Protein AF-A0A4R2R6A8-F1 (afdb_monomer_lite)

pLDDT: mean 76.21, std 21.84, range [37.25, 98.25]

Sequence (191 aa):
MAIAALECPGCGFEFPGREVKLEPTASTLEVLSTGKPQWVGVTDVTYSRHEKRGGRVSLKVTYRCGLAFHTEWVCFEHEGYPRRKAASWWRERAPELEVPESVDEALILADRLRRPTEIAVRHAGRFTEITAYRFAPCLTSVPGSAPSAIESPAAGAGSTRASASPTRGATRAAETSAAGLARTSATGGRA

Radius of gyration: 34.83 Å; chains: 1; bounding box: 51×124×69 Å

Organism: NCBI:txid992286

Secondary structure (DSSP, 8-state):
-----SB-TTT-PBPPP----S-SS---S--SB-PPPEEEE--EEEEEEE--TTSPPEEEEEEEETTEEEEEEE-TT--SHHHHHHHHHHHHH-TTSPPPSSHHHHHHTGGGSPPEEEEEEEEETTEEEEEEEEE--------------------------------------------------------

Foldseek 3Di:
DDPDDQADPPPRDGNPDDPPPDDPDDDPPDPLPKDPWDKAFFPDKDWDWDDDVVDAIWIWIWTDRPPDIAIDTQHLQDDDPSNVVNQVVQCVFCVPDDRDNDSVVCVVCVVSGFDFRIWGWIDDDPHIDTDDGHGDPPPPPPPPDDPPPPDDDDDDDDDDDDDDDDDDDDDDDDDDDDDDDDDDDDDDDDD

Structure (mmCIF, N/CA/C/O backbone):
data_AF-A0A4R2R6A8-F1
#
_entry.id   AF-A0A4R2R6A8-F1
#
loop_
_atom_site.group_PDB
_atom_site.id
_atom_site.type_symbol
_atom_site.label_atom_id
_atom_site.label_alt_id
_atom_site.label_comp_id
_atom_site.label_asym_id
_atom_site.label_entity_id
_atom_site.label_seq_id
_atom_site.pdbx_PDB_ins_code
_atom_site.Cartn_x
_atom_site.Cartn_y
_atom_site.Cartn_z
_atom_site.occupancy
_atom_site.B_iso_or_equiv
_atom_site.auth_seq_id
_atom_site.auth_comp_id
_atom_site.auth_asym_id
_atom_site.auth_atom_id
_atom_site.pdbx_PDB_model_num
ATOM 1 N N . MET A 1 1 ? 19.179 45.352 10.947 1.00 38.06 1 MET A N 1
ATOM 2 C CA . MET A 1 1 ? 18.241 46.428 11.326 1.00 38.06 1 MET A CA 1
ATOM 3 C C . MET A 1 1 ? 16.887 45.796 11.583 1.00 38.06 1 MET A C 1
ATOM 5 O O . MET A 1 1 ? 16.473 44.964 10.786 1.00 38.06 1 MET A O 1
ATOM 9 N N . ALA A 1 2 ? 16.288 46.080 12.738 1.00 44.41 2 ALA A N 1
ATOM 10 C CA . ALA A 1 2 ? 15.076 45.420 13.215 1.00 44.41 2 ALA A CA 1
ATOM 11 C C . ALA A 1 2 ? 13.835 45.963 12.489 1.00 44.41 2 ALA A C 1
ATOM 13 O O . ALA A 1 2 ? 13.651 47.174 12.405 1.00 44.41 2 ALA A O 1
ATOM 14 N N . ILE A 1 3 ? 13.000 45.067 11.962 1.00 53.72 3 ILE A N 1
ATOM 15 C CA . ILE A 1 3 ? 11.764 45.402 11.246 1.00 53.72 3 ILE A CA 1
ATOM 16 C C . ILE A 1 3 ? 10.598 45.171 12.213 1.00 53.72 3 ILE A C 1
ATOM 18 O O . ILE A 1 3 ? 10.029 44.086 12.258 1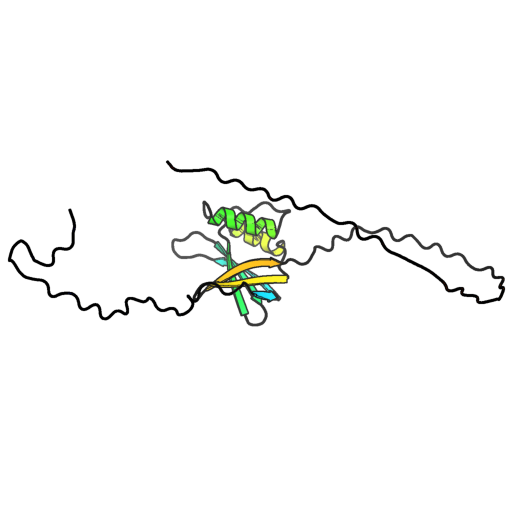.00 53.72 3 ILE A O 1
ATOM 22 N N . ALA A 1 4 ? 10.306 46.175 13.037 1.00 61.25 4 ALA A N 1
ATOM 23 C CA . ALA A 1 4 ? 9.093 46.262 13.855 1.00 61.25 4 ALA A CA 1
ATOM 24 C C . ALA A 1 4 ? 8.862 47.731 14.263 1.00 61.25 4 ALA A C 1
ATOM 26 O O . ALA A 1 4 ? 8.895 48.072 15.441 1.00 61.25 4 ALA A O 1
ATOM 27 N N . ALA A 1 5 ? 8.725 48.625 13.279 1.00 63.78 5 ALA A N 1
ATOM 28 C CA . ALA A 1 5 ? 8.412 50.030 13.535 1.00 63.78 5 ALA A CA 1
ATOM 29 C C . ALA A 1 5 ? 6.903 50.183 13.788 1.00 63.78 5 ALA A C 1
ATOM 31 O O . ALA A 1 5 ? 6.096 49.784 12.950 1.00 63.78 5 ALA A O 1
ATOM 32 N N . LEU A 1 6 ? 6.533 50.740 14.944 1.00 73.06 6 LEU A N 1
ATOM 33 C CA . LEU A 1 6 ? 5.148 51.078 15.309 1.00 73.06 6 LEU A CA 1
ATOM 34 C C . LEU A 1 6 ? 4.720 52.453 14.778 1.00 73.06 6 LEU A C 1
ATOM 36 O O . LEU A 1 6 ? 3.577 52.857 14.955 1.00 73.06 6 LEU A O 1
ATOM 40 N N . GLU A 1 7 ? 5.622 53.149 14.095 1.00 79.94 7 GLU A N 1
ATOM 41 C CA . GLU A 1 7 ? 5.410 54.482 13.550 1.00 79.94 7 GLU A CA 1
ATOM 42 C C . GLU A 1 7 ? 5.814 54.499 12.075 1.00 79.94 7 GLU A C 1
ATOM 44 O O . GLU A 1 7 ? 6.842 53.935 11.684 1.00 79.94 7 GLU A O 1
ATOM 49 N N . CYS A 1 8 ? 4.989 55.128 11.239 1.00 78.75 8 CYS A N 1
ATOM 50 C CA . CYS A 1 8 ? 5.295 55.321 9.829 1.00 78.75 8 CYS A CA 1
ATOM 51 C C . CYS A 1 8 ? 6.343 56.440 9.656 1.00 78.75 8 CYS A C 1
ATOM 53 O O . CYS A 1 8 ? 6.015 57.606 9.878 1.00 78.75 8 CYS A O 1
ATOM 55 N N . PRO A 1 9 ? 7.561 56.157 9.155 1.00 76.06 9 PRO A N 1
ATOM 56 C CA . PRO A 1 9 ? 8.638 57.151 9.073 1.00 76.06 9 PRO A CA 1
ATOM 57 C C . PRO A 1 9 ? 8.397 58.264 8.036 1.00 76.06 9 PRO A C 1
ATOM 59 O O . PRO A 1 9 ? 9.175 59.209 7.963 1.00 76.06 9 PRO A O 1
ATOM 62 N N . GLY A 1 10 ? 7.356 58.150 7.203 1.00 76.06 10 GLY A N 1
ATOM 63 C CA . GLY A 1 10 ? 7.012 59.151 6.188 1.00 76.06 10 GLY A CA 1
ATOM 64 C C . GLY A 1 10 ? 5.953 60.168 6.620 1.00 76.06 10 GLY A C 1
ATOM 65 O O . GLY A 1 10 ? 5.899 61.254 6.054 1.00 76.06 10 GLY A O 1
ATOM 66 N N . CYS A 1 11 ? 5.101 59.836 7.594 1.00 81.44 11 CYS A N 1
ATOM 67 C CA . CYS A 1 11 ? 4.007 60.717 8.024 1.00 81.44 11 CYS A CA 1
ATOM 68 C C . CYS A 1 11 ? 3.802 60.788 9.543 1.00 81.44 11 CYS A C 1
ATOM 70 O O . CYS A 1 11 ? 2.912 61.509 9.984 1.00 81.44 11 CYS A O 1
ATOM 72 N N . GLY A 1 12 ? 4.591 60.053 10.335 1.00 78.62 12 GLY A N 1
ATOM 73 C CA . GLY A 1 12 ? 4.501 60.042 11.798 1.00 78.62 12 GLY A CA 1
ATOM 74 C C . GLY A 1 12 ? 3.242 59.365 12.345 1.00 78.62 12 GLY A C 1
ATOM 75 O O . GLY A 1 12 ? 2.904 59.540 13.508 1.00 78.62 12 GLY A O 1
ATOM 76 N N . PHE A 1 13 ? 2.502 58.621 11.514 1.00 81.00 13 PHE A N 1
ATOM 77 C CA . PHE A 1 13 ? 1.310 57.910 11.971 1.00 81.00 13 PHE A CA 1
ATOM 78 C C . PHE A 1 13 ? 1.700 56.730 12.868 1.00 81.00 13 PHE A C 1
ATOM 80 O O . PHE A 1 13 ? 2.411 55.822 12.422 1.00 81.00 13 PHE A O 1
ATOM 87 N N . GLU A 1 14 ? 1.203 56.736 14.103 1.00 81.81 14 GLU A N 1
ATOM 88 C CA . GLU A 1 14 ? 1.368 55.649 15.065 1.00 81.81 14 GLU A CA 1
ATOM 89 C C . GLU A 1 14 ? 0.344 54.539 14.797 1.00 81.81 14 GLU A C 1
ATOM 91 O O . GLU A 1 14 ? -0.872 54.746 14.844 1.00 81.81 14 GLU A O 1
ATOM 96 N N . PHE A 1 15 ? 0.830 53.331 14.512 1.00 79.00 15 PHE A N 1
ATOM 97 C CA . PHE A 1 15 ? -0.022 52.160 14.360 1.00 79.00 15 PHE A CA 1
ATOM 98 C C . PHE A 1 15 ? -0.495 51.702 15.748 1.00 79.00 15 PHE A C 1
ATOM 100 O O . PHE A 1 15 ? 0.344 51.362 16.588 1.00 79.00 15 PHE A O 1
ATOM 107 N N . PRO A 1 16 ? -1.817 51.649 16.012 1.00 75.31 16 PRO A N 1
ATOM 108 C CA . PRO A 1 16 ? -2.321 51.213 17.306 1.00 75.31 16 PRO A CA 1
ATOM 109 C C . PRO A 1 16 ? -1.853 49.784 17.587 1.00 75.31 16 PRO A C 1
ATOM 111 O O . PRO A 1 16 ? -1.905 48.912 16.712 1.00 75.31 16 PRO A O 1
ATOM 114 N N . GLY A 1 17 ? -1.376 49.551 18.812 1.00 73.81 17 GLY A N 1
ATOM 115 C CA . GLY A 1 17 ? -0.874 48.250 19.239 1.00 73.81 17 GLY A CA 1
ATOM 116 C C . GLY A 1 17 ? -1.903 47.161 18.951 1.00 73.81 17 GLY A C 1
ATOM 117 O O . GLY A 1 17 ? -3.060 47.262 19.357 1.00 73.81 17 GLY A O 1
ATOM 118 N N . ARG A 1 18 ? -1.500 46.125 18.209 1.00 72.19 18 ARG A N 1
ATOM 119 C CA . ARG A 1 18 ? -2.398 45.022 17.862 1.00 72.19 18 ARG A CA 1
ATOM 120 C C . ARG A 1 18 ? -2.843 44.332 19.148 1.00 72.19 18 ARG A C 1
ATOM 122 O O . ARG A 1 18 ? -2.063 43.599 19.749 1.00 72.19 18 ARG A O 1
ATOM 129 N N . GLU A 1 19 ? -4.102 44.510 19.533 1.00 68.94 19 GLU A N 1
ATOM 130 C CA . GLU A 1 19 ? -4.728 43.666 20.546 1.00 68.94 19 GLU A CA 1
ATOM 131 C C . GLU A 1 19 ? -4.778 42.231 20.009 1.00 68.94 19 GLU A C 1
ATOM 133 O O . GLU A 1 19 ? -5.600 41.871 19.159 1.00 68.94 19 GLU A O 1
ATOM 138 N N . VAL A 1 20 ? -3.847 41.396 20.463 1.00 66.75 20 VAL A N 1
ATOM 139 C CA . VAL A 1 20 ? -3.828 39.978 20.124 1.00 66.75 20 VAL A CA 1
ATOM 140 C C . VAL A 1 20 ? -4.907 39.294 20.960 1.00 66.75 20 VAL A C 1
ATOM 142 O O . VAL A 1 20 ? -4.651 38.818 22.056 1.00 66.75 20 VAL A O 1
ATOM 145 N N . LYS A 1 21 ? -6.131 39.222 20.426 1.00 65.88 21 LYS A N 1
ATOM 146 C CA . LYS A 1 21 ? -7.237 38.402 20.967 1.00 65.88 21 LYS A CA 1
ATOM 147 C C . LYS A 1 21 ? -7.037 36.905 20.691 1.00 65.88 21 LYS A C 1
ATOM 149 O O . LYS A 1 21 ? -7.984 36.183 20.396 1.00 65.88 21 LYS A O 1
ATOM 154 N N . LEU A 1 22 ? -5.787 36.461 20.684 1.00 64.00 22 LEU A N 1
ATOM 155 C CA . LEU A 1 22 ? -5.420 35.060 20.575 1.00 64.00 22 LEU A CA 1
ATOM 156 C C . LEU A 1 22 ? -4.825 34.690 21.922 1.00 64.00 22 LEU A C 1
ATOM 158 O O . LEU A 1 22 ? -3.889 35.346 22.377 1.00 64.00 22 LEU A O 1
ATOM 162 N N . GLU A 1 23 ? -5.367 33.649 22.542 1.00 64.25 23 GLU A N 1
ATOM 163 C CA . GLU A 1 23 ? -4.693 32.984 23.649 1.00 64.25 23 GLU A CA 1
ATOM 164 C C . GLU A 1 23 ? -3.257 32.664 23.182 1.00 64.25 23 GLU A C 1
ATOM 166 O O . GLU A 1 23 ? -3.086 32.015 22.144 1.00 64.25 23 GLU A O 1
ATOM 171 N N . PRO A 1 24 ? -2.207 33.126 23.886 1.00 63.44 24 PRO A N 1
ATOM 172 C CA . PRO A 1 24 ? -0.815 32.841 23.517 1.00 63.44 24 PRO A CA 1
ATOM 173 C C . PRO A 1 24 ? -0.481 31.346 23.642 1.00 63.44 24 PRO A C 1
ATOM 175 O O . PRO A 1 24 ? 0.575 30.891 23.202 1.00 63.44 24 PRO A O 1
ATOM 178 N N . THR A 1 25 ? -1.398 30.583 24.234 1.00 60.75 25 THR A N 1
ATOM 179 C CA . THR A 1 25 ? -1.340 29.142 24.408 1.00 60.75 25 THR A CA 1
ATOM 180 C C . THR A 1 25 ? -2.043 28.466 23.236 1.00 60.75 25 THR A C 1
ATOM 182 O O . THR A 1 25 ? -3.259 28.566 23.071 1.00 60.75 25 THR A O 1
ATOM 185 N N . ALA A 1 26 ? -1.274 27.749 22.416 1.00 62.31 26 ALA A N 1
ATOM 186 C CA . ALA A 1 26 ? -1.834 26.823 21.438 1.00 62.31 26 ALA A CA 1
ATOM 187 C C . ALA A 1 26 ? -2.749 25.810 22.147 1.00 62.31 26 ALA A C 1
ATOM 189 O O . ALA A 1 26 ? -2.452 25.385 23.261 1.00 62.31 26 ALA A O 1
ATOM 190 N N . SER A 1 27 ? -3.852 25.408 21.507 1.00 62.44 27 SER A N 1
ATOM 191 C CA . SER A 1 27 ? -4.744 24.390 22.069 1.00 62.44 27 SER A CA 1
ATOM 192 C C . SER A 1 27 ? -3.950 23.133 22.445 1.00 62.44 27 SER A C 1
ATOM 194 O O . SER A 1 27 ? -3.301 22.533 21.593 1.00 62.44 27 SER A O 1
ATOM 196 N N . THR A 1 28 ? -4.020 22.730 23.716 1.00 56.34 28 THR A N 1
ATOM 197 C CA . THR A 1 28 ? -3.440 21.481 24.240 1.00 56.34 28 THR A CA 1
ATOM 198 C C . THR A 1 28 ? -4.319 20.266 23.954 1.00 56.34 28 THR A C 1
ATOM 200 O O . THR A 1 28 ? -4.127 19.212 24.561 1.00 56.34 28 THR A O 1
ATOM 203 N N . LEU A 1 29 ? -5.316 20.394 23.069 1.00 54.84 29 LEU A N 1
ATOM 204 C CA . LEU A 1 29 ? -5.984 19.219 22.536 1.00 54.84 29 LEU A CA 1
ATOM 205 C C . LEU A 1 29 ? -4.915 18.374 21.861 1.00 54.84 29 LEU A C 1
ATOM 207 O O . LEU A 1 29 ? -4.189 18.861 20.993 1.00 54.84 29 LEU A O 1
ATOM 211 N N . GLU A 1 30 ? -4.809 17.134 22.332 1.00 50.75 30 GLU A N 1
ATOM 212 C CA . GLU A 1 30 ? -3.938 16.112 21.783 1.00 50.75 30 GLU A CA 1
ATOM 213 C C . GLU A 1 30 ? -4.040 16.214 20.265 1.00 50.75 30 GLU A C 1
ATOM 215 O O . GLU A 1 30 ? -5.123 16.049 19.691 1.00 50.75 30 GLU A O 1
ATOM 220 N N . VAL A 1 31 ? -2.939 16.629 19.626 1.00 52.94 31 VAL A N 1
ATOM 221 C CA . VAL A 1 31 ? -2.852 16.658 18.170 1.00 52.94 31 VAL A CA 1
ATOM 222 C C . VAL A 1 31 ? -3.400 15.305 17.746 1.00 52.94 31 VAL A C 1
ATOM 224 O O . VAL A 1 31 ? -2.906 14.294 18.242 1.00 52.94 31 VAL A O 1
ATOM 227 N N . LEU A 1 32 ? -4.436 15.273 16.899 1.00 53.19 32 LEU A N 1
ATOM 228 C CA . LEU A 1 32 ? -5.054 14.055 16.344 1.00 53.19 32 LEU A CA 1
ATOM 229 C C . LEU A 1 32 ? -4.064 13.306 15.419 1.00 53.19 32 LEU A C 1
ATOM 231 O O . LEU A 1 32 ? -4.393 12.849 14.325 1.00 53.19 32 LEU A O 1
ATOM 235 N N . SER A 1 33 ? -2.807 13.253 15.833 1.00 53.94 33 SER A N 1
ATOM 236 C CA . SER A 1 33 ? -1.664 12.620 15.241 1.00 53.94 33 SER A CA 1
ATOM 237 C C . SER A 1 33 ? -1.550 11.251 15.871 1.00 53.94 33 SER A C 1
ATOM 239 O O . SER A 1 33 ? -1.119 11.086 17.011 1.00 53.94 33 SER A O 1
ATOM 241 N N . THR A 1 34 ? -1.806 10.255 15.030 1.00 60.88 34 THR A N 1
ATOM 242 C CA . THR A 1 34 ? -1.122 8.967 15.105 1.00 60.88 34 THR A CA 1
ATOM 243 C C . THR A 1 34 ? -1.383 8.186 16.387 1.00 60.88 34 THR A C 1
ATOM 245 O O . THR A 1 34 ? -0.472 7.887 17.157 1.00 60.88 34 THR A O 1
ATOM 248 N N . GLY A 1 35 ? -2.633 7.749 16.552 1.00 70.62 35 GLY A N 1
ATOM 249 C CA . GLY A 1 35 ? -2.930 6.617 17.427 1.00 70.62 35 GLY A CA 1
ATOM 250 C C . GLY A 1 35 ? -2.020 5.420 17.111 1.00 70.62 35 GLY A C 1
ATOM 251 O O . GLY A 1 35 ? -1.538 5.259 15.983 1.00 70.62 35 GLY A O 1
ATOM 252 N N . LYS A 1 36 ? -1.755 4.583 18.119 1.00 86.31 36 LYS A N 1
ATOM 253 C CA . LYS A 1 36 ? -0.954 3.360 17.953 1.00 86.31 36 LYS A CA 1
ATOM 254 C C . LYS A 1 36 ? -1.525 2.524 16.793 1.00 86.31 36 LYS A C 1
ATOM 256 O O . LYS A 1 36 ? -2.746 2.367 16.748 1.00 86.31 36 LYS A O 1
ATOM 261 N N . PRO A 1 37 ? -0.689 1.983 15.881 1.00 92.81 37 PRO A N 1
ATOM 262 C CA . PRO A 1 37 ? -1.178 1.127 14.807 1.00 92.81 37 PRO A CA 1
ATOM 263 C C . PRO A 1 37 ? -2.024 -0.025 15.358 1.00 92.81 37 PRO A C 1
ATOM 265 O O . PRO A 1 37 ? -1.612 -0.720 16.288 1.00 92.81 37 PRO A O 1
ATOM 268 N N . GLN A 1 38 ? -3.210 -0.206 14.791 1.00 94.19 38 GLN A N 1
ATOM 269 C CA . GLN A 1 38 ? -4.151 -1.266 15.132 1.00 94.19 38 GLN A CA 1
ATOM 270 C C . GLN A 1 38 ? -4.005 -2.388 14.105 1.00 94.19 38 GLN A C 1
ATOM 272 O O . GLN A 1 38 ? -4.053 -2.131 12.904 1.00 94.19 38 GLN A O 1
ATOM 277 N N . TRP A 1 39 ? -3.820 -3.626 14.559 1.00 96.81 39 TRP A N 1
ATOM 278 C CA . TRP A 1 39 ? -3.835 -4.784 13.666 1.00 96.81 39 TRP A CA 1
ATOM 279 C C . TRP A 1 39 ? -5.277 -5.145 13.326 1.00 96.81 39 TRP A C 1
ATOM 281 O O . TRP A 1 39 ? -6.098 -5.321 14.224 1.00 96.81 39 TRP A O 1
ATOM 291 N N . VAL A 1 40 ? -5.579 -5.246 12.034 1.00 96.81 40 VAL A N 1
ATOM 292 C CA . VAL A 1 40 ? -6.891 -5.659 11.532 1.00 96.81 40 VAL A CA 1
ATOM 293 C C . VAL A 1 40 ? -6.741 -6.847 10.590 1.00 96.81 40 VAL A C 1
ATOM 295 O O . VAL A 1 40 ? -5.815 -6.896 9.777 1.00 96.81 40 VAL A O 1
ATOM 298 N N . GLY A 1 41 ? -7.654 -7.811 10.712 1.00 97.44 41 GLY A N 1
ATOM 299 C CA . GLY A 1 41 ? -7.686 -9.004 9.872 1.00 97.44 41 GLY A CA 1
ATOM 300 C C . GLY A 1 41 ? -8.149 -8.685 8.453 1.00 97.44 41 GLY A C 1
ATOM 301 O O . GLY A 1 41 ? -9.186 -8.049 8.254 1.00 97.44 41 GLY A O 1
ATOM 302 N N . VAL A 1 42 ? -7.393 -9.156 7.466 1.00 97.81 42 VAL A N 1
ATOM 303 C CA . VAL A 1 42 ? -7.697 -8.994 6.044 1.00 97.81 42 VAL A CA 1
ATOM 304 C C . VAL A 1 42 ? -8.528 -10.177 5.571 1.00 97.81 42 VAL A C 1
ATOM 306 O O . VAL A 1 42 ? -8.132 -11.332 5.701 1.00 97.81 42 VAL A O 1
ATOM 309 N N . THR A 1 43 ? -9.685 -9.886 4.989 1.00 96.88 43 THR A N 1
ATOM 310 C CA . THR A 1 43 ? -10.571 -10.885 4.382 1.00 96.88 43 THR A CA 1
ATOM 311 C C . THR A 1 43 ? -10.310 -11.037 2.888 1.00 96.88 43 THR A C 1
ATOM 313 O O . THR A 1 43 ? -10.432 -12.133 2.352 1.00 96.88 43 THR A O 1
ATOM 316 N N . ASP A 1 44 ? -9.990 -9.942 2.196 1.00 96.12 44 ASP A N 1
ATOM 317 C CA . ASP A 1 44 ? -9.687 -9.974 0.766 1.00 96.12 44 ASP A CA 1
ATOM 318 C C . ASP A 1 44 ? -8.783 -8.808 0.345 1.00 96.12 44 ASP A C 1
ATOM 320 O O . ASP A 1 44 ? -8.755 -7.763 1.002 1.00 96.12 44 ASP A O 1
ATOM 324 N N . VAL A 1 45 ? -8.054 -8.995 -0.760 1.00 97.75 45 VAL A N 1
ATOM 325 C CA . VAL A 1 45 ? -7.163 -7.985 -1.344 1.00 97.75 45 VAL A CA 1
ATOM 326 C C . VAL A 1 45 ? -7.443 -7.845 -2.831 1.00 97.75 45 VAL A C 1
ATOM 328 O O . VAL A 1 45 ? -7.330 -8.815 -3.579 1.00 97.75 45 VAL A O 1
ATOM 331 N N . THR A 1 46 ? -7.751 -6.629 -3.265 1.00 97.75 46 THR A N 1
ATOM 332 C CA . THR A 1 46 ? -7.987 -6.314 -4.677 1.00 97.75 46 THR A CA 1
ATOM 333 C C . THR A 1 46 ? -6.955 -5.325 -5.198 1.00 97.75 46 THR A C 1
ATOM 335 O O . THR A 1 46 ? -6.521 -4.411 -4.490 1.00 97.75 46 THR A O 1
ATOM 338 N N . TYR A 1 47 ? -6.570 -5.520 -6.455 1.00 98.12 47 TYR A N 1
ATOM 339 C CA . TYR A 1 47 ? -5.561 -4.739 -7.158 1.00 98.12 47 TYR A CA 1
ATOM 340 C C . TYR A 1 47 ? -6.215 -4.049 -8.349 1.00 98.12 47 TYR A C 1
ATOM 342 O O . TYR A 1 47 ? -6.987 -4.664 -9.081 1.00 98.12 47 TYR A O 1
ATOM 350 N N . SER A 1 48 ? -5.946 -2.760 -8.528 1.00 97.50 48 SER A N 1
ATOM 351 C CA . SER A 1 48 ? -6.531 -1.979 -9.619 1.00 97.50 48 SER A CA 1
ATOM 352 C C . SER A 1 48 ? -5.578 -0.891 -10.090 1.00 97.50 48 SER A C 1
ATOM 354 O O . SER A 1 48 ? -4.822 -0.325 -9.297 1.00 97.50 48 SER A O 1
ATOM 356 N N . ARG A 1 49 ? -5.627 -0.578 -11.384 1.00 97.25 49 ARG A N 1
ATOM 357 C CA . ARG A 1 49 ? -4.899 0.554 -11.958 1.00 97.25 49 ARG A CA 1
ATOM 358 C C . ARG A 1 49 ? -5.522 1.862 -11.472 1.00 97.25 49 ARG A C 1
ATOM 360 O O . ARG A 1 49 ? -6.737 2.036 -11.547 1.00 97.25 49 ARG A O 1
ATOM 367 N N . HIS A 1 50 ? -4.703 2.784 -10.976 1.00 96.44 50 HIS A N 1
ATOM 368 C CA . HIS A 1 50 ? -5.136 4.120 -10.586 1.00 96.44 50 HIS A CA 1
ATOM 369 C C . HIS A 1 50 ? -4.376 5.191 -11.361 1.00 96.44 50 HIS A C 1
ATOM 371 O O . HIS A 1 50 ? -3.154 5.320 -11.256 1.00 96.44 50 HIS A O 1
ATOM 377 N N . GLU A 1 51 ? -5.142 6.003 -12.083 1.00 94.38 51 GLU A N 1
ATOM 378 C CA . GLU A 1 51 ? -4.649 7.133 -12.855 1.00 94.38 51 GLU A CA 1
ATOM 379 C C . GLU A 1 51 ? -5.227 8.429 -12.295 1.00 94.38 51 GLU A C 1
ATOM 381 O O . GLU A 1 51 ? -6.432 8.560 -12.069 1.00 94.38 51 GLU A O 1
ATOM 386 N N . LYS A 1 52 ? -4.354 9.411 -12.083 1.00 89.19 52 LYS A N 1
ATOM 387 C CA . LYS A 1 52 ? -4.746 10.780 -11.758 1.00 89.19 52 LYS A CA 1
ATOM 388 C C . LYS A 1 52 ? -4.402 11.660 -12.950 1.00 89.19 52 LYS A C 1
ATOM 390 O O . LYS A 1 52 ? -3.310 11.548 -13.497 1.00 89.19 52 LYS A O 1
ATOM 395 N N . ARG A 1 53 ? -5.302 12.570 -13.332 1.00 91.38 53 ARG A N 1
ATOM 396 C CA . ARG A 1 53 ? -5.076 13.505 -14.445 1.00 91.38 53 ARG A CA 1
ATOM 397 C C . ARG A 1 53 ? -3.751 14.260 -14.260 1.00 91.38 53 ARG A C 1
ATOM 399 O O . ARG A 1 53 ? -3.587 14.970 -13.270 1.00 91.38 53 ARG A O 1
ATOM 406 N N . GLY A 1 54 ? -2.833 14.097 -15.213 1.00 86.50 54 GLY A N 1
ATOM 407 C CA . GLY A 1 54 ? -1.504 14.724 -15.199 1.00 86.50 54 GLY A CA 1
ATOM 408 C C . GLY A 1 54 ? -0.503 14.117 -14.205 1.00 86.50 54 GLY A C 1
ATOM 409 O O . GLY A 1 54 ? 0.581 14.666 -14.036 1.00 86.50 54 GLY A O 1
ATOM 410 N N . GLY A 1 55 ? -0.857 13.023 -13.526 1.00 87.88 55 GLY A N 1
ATOM 411 C CA . GLY A 1 55 ? 0.032 12.263 -12.650 1.00 87.88 55 GLY A CA 1
ATOM 412 C C . GLY A 1 55 ? 0.515 10.971 -13.306 1.00 87.88 55 GLY A C 1
ATOM 413 O O . GLY A 1 55 ? -0.031 10.533 -14.316 1.00 87.88 55 GLY A O 1
ATOM 414 N N . ARG A 1 56 ? 1.534 10.350 -12.706 1.00 91.25 56 ARG A N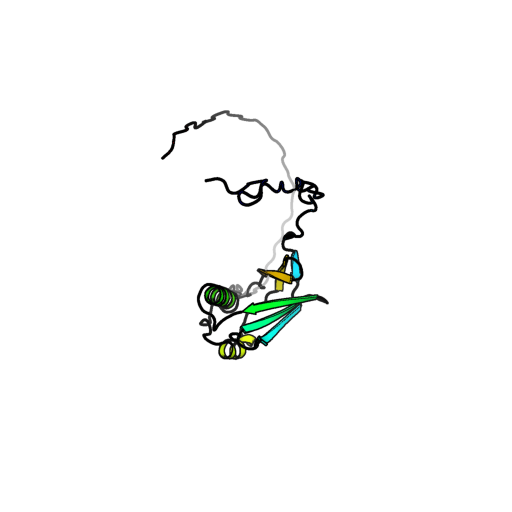 1
ATOM 415 C CA . ARG A 1 56 ? 1.987 9.011 -13.100 1.00 91.25 56 ARG A CA 1
ATOM 416 C C . ARG A 1 56 ? 1.014 7.945 -12.595 1.00 91.25 56 ARG A C 1
ATOM 418 O O . ARG A 1 56 ? 0.287 8.164 -11.621 1.00 91.25 56 ARG A O 1
ATOM 425 N N . VAL A 1 57 ? 1.000 6.803 -13.274 1.00 95.06 57 VAL A N 1
ATOM 426 C CA . VAL A 1 57 ? 0.124 5.678 -12.941 1.00 95.06 57 VAL A CA 1
ATOM 427 C C . VAL A 1 57 ? 0.613 5.027 -11.647 1.00 95.06 57 VAL A C 1
ATOM 429 O O . VAL A 1 57 ? 1.810 4.955 -11.360 1.00 95.06 57 VAL A O 1
ATOM 432 N N . SER A 1 58 ? -0.331 4.564 -10.834 1.00 97.06 58 SER A N 1
ATOM 433 C CA . SER A 1 58 ? -0.049 3.845 -9.593 1.00 97.06 58 SER A CA 1
ATOM 434 C C . SER A 1 58 ? -0.947 2.623 -9.470 1.00 97.06 58 SER A C 1
ATOM 436 O O . SER A 1 58 ? -2.080 2.610 -9.952 1.00 97.06 58 SER A O 1
ATOM 438 N N . LEU A 1 59 ? -0.448 1.589 -8.807 1.00 97.88 59 LEU A N 1
ATOM 439 C CA . LEU A 1 59 ? -1.250 0.440 -8.427 1.00 97.88 59 LEU A CA 1
ATOM 440 C C . LEU A 1 59 ? -2.000 0.782 -7.137 1.00 97.88 59 LEU A C 1
ATOM 442 O O . LEU A 1 59 ? -1.381 1.056 -6.108 1.00 97.88 59 LEU A O 1
ATOM 446 N N . LYS A 1 60 ? -3.331 0.755 -7.175 1.00 97.94 60 LYS A N 1
ATOM 447 C CA . LYS A 1 60 ? -4.171 0.869 -5.983 1.00 97.94 60 LYS A CA 1
ATOM 448 C C . LYS A 1 60 ? -4.435 -0.522 -5.424 1.00 97.94 60 LYS A C 1
ATOM 450 O O . LYS A 1 60 ? -5.034 -1.367 -6.092 1.00 97.94 60 LYS A O 1
ATOM 455 N N . VAL A 1 61 ? -4.044 -0.713 -4.171 1.00 98.25 61 VAL A N 1
ATOM 456 C CA . VAL A 1 61 ? -4.271 -1.940 -3.409 1.00 98.25 61 VAL A CA 1
ATOM 457 C C . VAL A 1 61 ? -5.359 -1.661 -2.386 1.00 98.25 61 VAL A C 1
ATOM 459 O O . VAL A 1 61 ? -5.243 -0.715 -1.607 1.00 98.25 61 VAL A O 1
ATOM 462 N N . THR A 1 62 ? -6.422 -2.460 -2.392 1.00 97.88 62 THR A N 1
ATOM 463 C CA . THR A 1 62 ? -7.542 -2.316 -1.455 1.00 97.88 62 THR A CA 1
ATOM 464 C C . THR A 1 62 ? -7.655 -3.563 -0.590 1.00 97.88 62 THR A C 1
ATOM 466 O O . THR A 1 62 ? -7.896 -4.658 -1.094 1.00 97.88 62 THR A O 1
ATOM 469 N N . TYR A 1 63 ? -7.515 -3.376 0.718 1.00 97.81 63 TYR A N 1
ATOM 470 C CA . TYR A 1 63 ? -7.682 -4.395 1.745 1.00 97.81 63 TYR A CA 1
ATOM 471 C C . TYR A 1 63 ? -9.087 -4.310 2.323 1.00 97.81 63 TYR A C 1
ATOM 473 O O . TYR A 1 63 ? -9.470 -3.285 2.893 1.00 97.81 63 TYR A O 1
ATOM 481 N N . ARG A 1 64 ? -9.848 -5.395 2.207 1.00 97.69 64 ARG A N 1
ATOM 482 C CA . ARG A 1 64 ? -11.151 -5.538 2.855 1.00 97.69 64 ARG A CA 1
ATOM 483 C C . ARG A 1 64 ? -10.958 -6.187 4.219 1.00 97.69 64 ARG A C 1
ATOM 485 O O . ARG A 1 64 ? -10.478 -7.314 4.292 1.00 97.69 64 ARG A O 1
ATOM 492 N N . CYS A 1 65 ? -11.349 -5.486 5.276 1.00 96.19 65 CYS A N 1
ATOM 493 C CA . CYS A 1 65 ? -11.228 -5.919 6.667 1.00 96.19 65 CYS A CA 1
ATOM 494 C C . CYS A 1 65 ? -12.630 -5.937 7.294 1.00 96.19 65 CYS A C 1
ATOM 496 O O . CYS A 1 65 ? -13.086 -4.945 7.866 1.00 96.19 65 CYS A O 1
ATOM 498 N N . GLY A 1 66 ? -13.368 -7.035 7.104 1.00 94.06 66 GLY A N 1
ATOM 499 C CA . GLY A 1 66 ? -14.791 -7.091 7.452 1.00 94.06 66 GLY A CA 1
ATOM 500 C C . GLY A 1 66 ? -15.616 -6.079 6.645 1.00 94.06 66 GLY A C 1
ATOM 501 O O . GLY A 1 66 ? -15.747 -6.223 5.429 1.00 94.06 66 GLY A O 1
ATOM 502 N N . LEU A 1 67 ? -16.163 -5.066 7.327 1.00 93.38 67 LEU A N 1
ATOM 503 C CA . LEU A 1 67 ? -16.932 -3.961 6.727 1.00 93.38 67 LEU A CA 1
ATOM 504 C C . LEU A 1 67 ? -16.071 -2.735 6.377 1.00 93.38 67 LEU A C 1
ATOM 506 O O . LEU A 1 67 ? -16.549 -1.821 5.708 1.00 93.38 67 LEU A O 1
ATOM 510 N N . ALA A 1 68 ? -14.818 -2.698 6.836 1.00 94.12 68 ALA A N 1
ATOM 511 C CA . ALA A 1 68 ? -13.898 -1.601 6.575 1.00 94.12 68 ALA A CA 1
ATOM 512 C C . ALA A 1 68 ? -13.044 -1.871 5.330 1.00 94.12 68 ALA A C 1
ATOM 514 O O . ALA A 1 68 ? -12.706 -3.015 5.013 1.00 94.12 68 ALA A O 1
ATOM 515 N N . PHE A 1 69 ? -12.652 -0.794 4.651 1.00 95.94 69 PHE A N 1
ATOM 516 C CA . PHE A 1 69 ? -11.740 -0.837 3.514 1.00 95.94 69 PHE A CA 1
ATOM 517 C C . PHE A 1 69 ? -10.552 0.081 3.772 1.00 95.94 69 PHE A C 1
ATOM 519 O O . PHE A 1 69 ? -10.721 1.241 4.152 1.00 95.94 69 PHE A O 1
ATOM 526 N N . HIS A 1 70 ? -9.352 -0.429 3.522 1.00 96.50 70 HIS A N 1
ATOM 527 C CA . HIS A 1 70 ? -8.113 0.333 3.621 1.00 96.50 70 HIS A CA 1
ATOM 528 C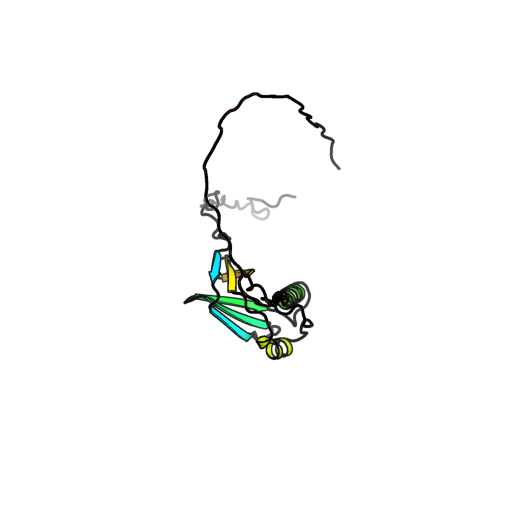 C . HIS A 1 70 ? -7.383 0.285 2.290 1.00 96.50 70 HIS A C 1
ATOM 530 O O . HIS A 1 70 ? -7.284 -0.768 1.667 1.00 96.50 70 HIS A O 1
ATOM 536 N N . THR A 1 71 ? -6.886 1.430 1.838 1.00 96.62 71 THR A N 1
ATOM 537 C CA . THR A 1 71 ? -6.253 1.556 0.526 1.00 96.62 71 THR A CA 1
ATOM 538 C C . THR A 1 71 ? -4.844 2.094 0.660 1.00 96.62 71 THR A C 1
ATOM 540 O O . THR A 1 71 ? -4.632 3.080 1.364 1.00 96.62 71 THR A O 1
ATOM 543 N N . GLU A 1 72 ? -3.908 1.508 -0.075 1.00 96.56 72 GLU A N 1
ATOM 544 C CA . GLU A 1 72 ? -2.586 2.089 -0.305 1.00 96.56 72 GLU A CA 1
ATOM 545 C C . GLU A 1 72 ? -2.293 2.183 -1.806 1.00 96.56 72 GLU A C 1
ATOM 547 O O . GLU A 1 72 ? -2.914 1.505 -2.630 1.00 96.56 72 GLU A O 1
ATOM 552 N N . TRP A 1 73 ? -1.332 3.036 -2.149 1.00 96.69 73 TRP A N 1
ATOM 553 C CA . TRP A 1 73 ? -0.888 3.262 -3.518 1.00 96.69 73 TRP A CA 1
ATOM 554 C C . TRP A 1 73 ? 0.569 2.845 -3.659 1.00 96.69 73 TRP A C 1
ATOM 556 O O . TRP A 1 73 ? 1.424 3.258 -2.871 1.00 96.69 73 TRP A O 1
ATOM 566 N N . VAL A 1 74 ? 0.840 2.052 -4.689 1.00 97.62 74 VAL A N 1
ATOM 567 C CA . VAL A 1 74 ? 2.160 1.518 -5.011 1.00 97.62 74 VAL A CA 1
ATOM 568 C C . VAL A 1 74 ? 2.616 2.120 -6.340 1.00 97.62 74 VAL A C 1
ATOM 570 O O . VAL A 1 74 ? 1.995 1.946 -7.386 1.00 97.62 74 VAL A O 1
ATOM 573 N N . CYS A 1 75 ? 3.695 2.893 -6.281 1.00 97.06 75 CYS A N 1
ATOM 574 C CA . CYS A 1 75 ? 4.148 3.771 -7.356 1.00 97.06 75 CYS A CA 1
ATOM 575 C C . CYS A 1 75 ? 5.334 3.165 -8.128 1.00 97.06 75 CYS A C 1
ATOM 577 O O . CYS A 1 75 ? 6.473 3.589 -7.921 1.00 97.06 75 CYS A O 1
ATOM 579 N N . PHE A 1 76 ? 5.089 2.184 -9.006 1.00 96.88 76 PHE A N 1
ATOM 580 C CA . PHE A 1 76 ? 6.165 1.534 -9.773 1.00 96.88 76 PHE A CA 1
ATOM 581 C C . PHE A 1 76 ? 6.834 2.463 -10.791 1.00 96.88 76 PHE A C 1
ATOM 583 O O . PHE A 1 76 ? 8.049 2.406 -10.916 1.00 96.88 76 PHE A O 1
ATOM 590 N N . GLU A 1 77 ? 6.090 3.361 -11.432 1.00 95.44 77 GLU A N 1
ATOM 591 C CA . GLU A 1 77 ? 6.602 4.225 -12.513 1.00 95.44 77 GLU A CA 1
AT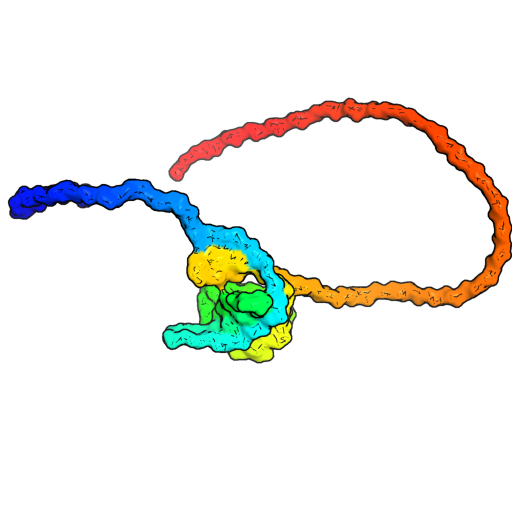OM 592 C C . GLU A 1 77 ? 7.110 5.592 -12.020 1.00 95.44 77 GLU A C 1
ATOM 594 O O . GLU A 1 77 ? 7.432 6.487 -12.803 1.00 95.44 77 GLU A O 1
ATOM 599 N N . HIS A 1 78 ? 7.143 5.799 -10.703 1.00 94.62 78 HIS A N 1
ATOM 600 C CA . HIS A 1 78 ? 7.726 6.999 -10.109 1.00 94.62 78 HIS A CA 1
ATOM 601 C C . HIS A 1 78 ? 9.249 6.866 -9.986 1.00 94.62 78 HIS A C 1
ATOM 603 O O . HIS A 1 78 ? 9.817 5.793 -10.156 1.00 94.62 78 HIS A O 1
ATOM 609 N N . GLU A 1 79 ? 9.911 7.960 -9.621 1.00 94.88 79 GLU A N 1
ATOM 610 C CA . GLU A 1 79 ? 11.345 7.999 -9.328 1.00 94.88 79 GLU A CA 1
ATOM 611 C C . GLU A 1 79 ? 11.583 8.311 -7.842 1.00 94.88 79 GLU A C 1
ATOM 613 O O . GLU A 1 79 ? 10.695 8.797 -7.137 1.00 94.88 79 GLU A O 1
ATOM 618 N N . GLY A 1 80 ? 12.785 8.021 -7.339 1.00 96.62 80 GLY A N 1
ATOM 619 C CA . GLY A 1 80 ? 13.182 8.346 -5.968 1.00 96.62 80 GLY A CA 1
ATOM 620 C C . GLY A 1 80 ? 12.497 7.496 -4.890 1.00 96.62 80 GLY A C 1
ATOM 621 O O . GLY A 1 80 ? 12.405 6.269 -4.986 1.00 96.62 80 GLY A O 1
ATOM 622 N N . TYR A 1 81 ? 12.064 8.139 -3.803 1.00 96.81 81 TYR A N 1
ATOM 623 C CA . TYR A 1 81 ? 11.509 7.447 -2.633 1.00 96.81 81 TYR A CA 1
ATOM 624 C C . TYR A 1 81 ? 10.237 6.622 -2.930 1.00 96.81 81 TYR A C 1
ATOM 626 O O . TYR A 1 81 ? 10.199 5.465 -2.502 1.00 96.81 81 TYR A O 1
ATOM 634 N N . PRO A 1 82 ? 9.236 7.118 -3.691 1.00 96.12 82 PRO A N 1
ATOM 635 C CA . PRO A 1 82 ? 8.054 6.328 -4.047 1.00 96.12 82 PRO A CA 1
ATOM 636 C C . PRO A 1 82 ? 8.383 5.007 -4.756 1.00 96.12 82 PRO A C 1
ATOM 638 O O . PRO A 1 82 ? 7.836 3.971 -4.380 1.00 96.12 82 PRO A O 1
ATOM 641 N N . ARG A 1 83 ? 9.337 5.018 -5.701 1.00 97.00 83 ARG A N 1
ATOM 642 C CA . ARG A 1 83 ? 9.822 3.807 -6.390 1.00 97.00 83 ARG A CA 1
ATOM 643 C C . ARG A 1 83 ? 10.448 2.819 -5.421 1.00 97.00 83 ARG A C 1
ATOM 645 O O . ARG A 1 83 ? 10.130 1.636 -5.441 1.00 97.00 83 ARG A O 1
ATOM 652 N N . ARG A 1 84 ? 11.335 3.302 -4.545 1.00 97.81 84 ARG A N 1
ATOM 653 C CA . ARG A 1 84 ? 11.999 2.462 -3.535 1.00 97.81 84 ARG A CA 1
ATOM 654 C C . ARG A 1 84 ? 10.989 1.826 -2.582 1.00 97.81 84 ARG A C 1
ATOM 656 O O . ARG A 1 84 ? 11.115 0.643 -2.273 1.00 97.81 84 ARG A O 1
ATOM 663 N N . LYS A 1 85 ? 9.975 2.588 -2.157 1.00 97.06 85 LYS A N 1
ATOM 664 C CA . LYS A 1 85 ? 8.875 2.079 -1.330 1.00 97.06 85 LYS A CA 1
ATOM 665 C C . LYS A 1 85 ? 8.082 0.999 -2.072 1.00 97.06 85 LYS A C 1
ATOM 667 O O . LYS A 1 85 ? 7.834 -0.053 -1.493 1.00 97.06 85 LYS A O 1
ATOM 672 N N . ALA A 1 86 ? 7.763 1.216 -3.349 1.00 97.75 86 ALA A N 1
ATOM 673 C CA . ALA A 1 86 ? 7.081 0.228 -4.185 1.00 97.75 86 ALA A CA 1
ATOM 674 C C . ALA A 1 86 ? 7.894 -1.066 -4.361 1.00 97.75 86 ALA A C 1
ATOM 676 O O . ALA A 1 86 ? 7.359 -2.162 -4.216 1.00 97.75 86 ALA A O 1
ATOM 677 N N . ALA A 1 87 ? 9.204 -0.947 -4.583 1.00 97.69 87 ALA A N 1
ATOM 678 C CA . ALA A 1 87 ? 10.098 -2.094 -4.694 1.00 97.69 87 ALA A CA 1
ATOM 679 C C . ALA A 1 87 ? 10.190 -2.901 -3.387 1.00 97.69 87 ALA A C 1
ATOM 681 O O . ALA A 1 87 ? 10.197 -4.128 -3.426 1.00 97.69 87 ALA A O 1
ATOM 682 N N . SER A 1 88 ? 10.244 -2.235 -2.227 1.00 97.25 88 SER A N 1
ATOM 683 C CA . SER A 1 88 ? 10.193 -2.916 -0.922 1.00 97.25 88 SER A CA 1
ATOM 684 C C . SER A 1 88 ? 8.863 -3.643 -0.732 1.00 97.25 88 SER A C 1
ATOM 686 O O . SER A 1 88 ? 8.847 -4.827 -0.409 1.00 97.25 88 SER A O 1
ATOM 688 N N . TRP A 1 89 ? 7.755 -2.952 -1.017 1.00 97.81 89 TRP A N 1
ATOM 689 C CA . TRP A 1 89 ? 6.403 -3.501 -0.926 1.00 97.81 89 TRP A CA 1
ATOM 690 C C . TRP A 1 89 ? 6.225 -4.766 -1.779 1.00 97.81 89 TRP A C 1
ATOM 692 O O . TRP A 1 89 ? 5.594 -5.725 -1.327 1.00 97.81 89 TRP A O 1
ATOM 702 N N . TRP A 1 90 ? 6.805 -4.775 -2.986 1.00 97.81 90 TRP A N 1
ATOM 703 C CA . TRP A 1 90 ? 6.767 -5.917 -3.900 1.00 97.81 90 TRP A CA 1
ATOM 704 C C . TRP A 1 90 ? 7.560 -7.105 -3.364 1.00 97.81 90 TRP A C 1
ATOM 706 O O . TRP A 1 90 ? 7.018 -8.202 -3.263 1.00 97.81 90 TRP A O 1
ATOM 716 N N . ARG A 1 91 ? 8.814 -6.886 -2.947 1.00 96.25 91 ARG A N 1
ATOM 717 C CA . ARG A 1 91 ? 9.689 -7.956 -2.434 1.00 96.25 91 ARG A CA 1
ATOM 718 C C . ARG A 1 91 ? 9.135 -8.633 -1.185 1.00 96.25 91 ARG A C 1
ATOM 720 O O . ARG A 1 91 ? 9.328 -9.828 -0.999 1.00 96.25 91 ARG A O 1
ATOM 727 N N . GLU A 1 92 ? 8.416 -7.895 -0.341 1.00 94.75 92 GLU A N 1
ATOM 728 C CA . GLU A 1 92 ? 7.716 -8.489 0.801 1.00 94.75 92 GLU A CA 1
ATOM 729 C C . GLU A 1 92 ? 6.618 -9.471 0.369 1.00 94.75 92 GLU A C 1
ATOM 731 O O . GLU A 1 92 ? 6.341 -10.428 1.088 1.00 94.75 92 GLU A O 1
ATOM 736 N N . ARG A 1 93 ? 6.003 -9.286 -0.804 1.00 95.38 93 ARG A N 1
ATOM 737 C CA . ARG A 1 93 ? 4.882 -10.112 -1.286 1.00 95.38 93 ARG A CA 1
ATOM 738 C C . ARG A 1 93 ? 5.302 -11.210 -2.247 1.00 95.38 93 ARG A C 1
ATOM 740 O O . ARG A 1 93 ? 4.738 -12.294 -2.154 1.00 95.38 93 ARG A O 1
ATOM 747 N N . ALA A 1 94 ? 6.286 -10.957 -3.097 1.00 94.94 94 ALA A N 1
ATOM 748 C CA . ALA A 1 94 ? 6.814 -11.911 -4.063 1.00 94.94 94 ALA A CA 1
ATOM 749 C C . ALA A 1 94 ? 8.351 -11.846 -4.078 1.00 94.94 94 ALA A C 1
ATOM 751 O O . ALA A 1 94 ? 8.934 -11.216 -4.962 1.00 94.94 94 ALA A O 1
ATOM 752 N N . PRO A 1 95 ? 9.024 -12.440 -3.075 1.00 92.38 95 PRO A N 1
ATOM 753 C CA . PRO A 1 95 ? 10.486 -12.444 -3.008 1.00 92.38 95 PRO A CA 1
ATOM 754 C C . PRO A 1 95 ? 11.141 -13.211 -4.169 1.00 92.38 95 PRO A C 1
ATOM 756 O O . PRO A 1 95 ? 12.286 -12.931 -4.508 1.00 92.38 95 PRO A O 1
ATOM 759 N N . GLU A 1 96 ? 10.425 -14.153 -4.782 1.00 93.19 96 GLU A N 1
ATOM 760 C CA . GLU A 1 96 ? 10.862 -14.933 -5.943 1.00 93.19 96 GLU A CA 1
ATOM 761 C C . GLU A 1 96 ? 10.676 -14.225 -7.295 1.00 93.19 96 GLU A C 1
ATOM 763 O O . GLU A 1 96 ? 11.109 -14.753 -8.319 1.00 93.19 96 GLU A O 1
ATOM 768 N N . LEU A 1 97 ? 10.026 -13.056 -7.321 1.00 94.75 97 LEU A N 1
ATOM 769 C CA . LEU A 1 97 ? 9.778 -12.291 -8.542 1.00 94.75 97 LEU A CA 1
ATOM 770 C C . LEU A 1 97 ? 10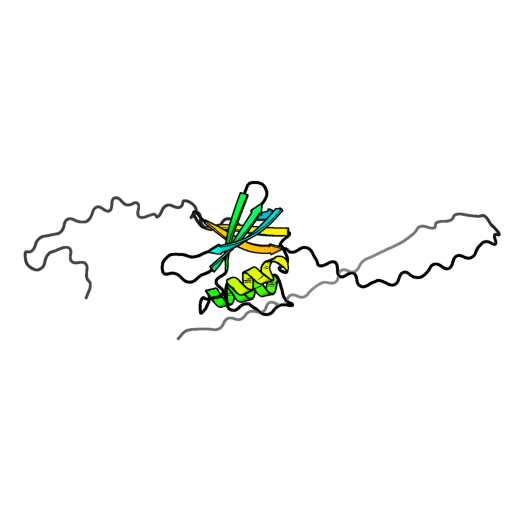.613 -11.018 -8.587 1.00 94.75 97 LEU A C 1
ATOM 772 O O . LEU A 1 97 ? 10.818 -10.334 -7.582 1.00 94.75 97 LEU A O 1
ATOM 776 N N . GLU A 1 98 ? 11.036 -10.659 -9.794 1.00 96.44 98 GLU A N 1
ATOM 777 C CA . GLU A 1 98 ? 11.644 -9.359 -10.044 1.00 96.44 98 GLU A CA 1
ATOM 778 C C . GLU A 1 98 ? 10.627 -8.234 -9.818 1.00 96.44 98 GLU A C 1
ATOM 780 O O . GLU A 1 98 ? 9.413 -8.430 -9.912 1.00 96.44 98 GLU A O 1
ATOM 785 N N . VAL A 1 99 ? 11.130 -7.051 -9.458 1.00 97.25 99 VAL A N 1
ATOM 786 C CA . VAL A 1 99 ? 10.283 -5.884 -9.189 1.00 97.25 99 VAL A CA 1
ATOM 787 C C . VAL A 1 99 ? 9.823 -5.290 -10.525 1.00 97.25 99 VAL A C 1
ATOM 789 O O . VAL A 1 99 ? 10.685 -4.825 -11.268 1.00 97.25 99 VAL A O 1
ATOM 792 N N . PRO A 1 100 ? 8.507 -5.204 -10.794 1.00 97.25 100 PRO A N 1
ATOM 793 C CA . PRO A 1 100 ? 7.969 -4.663 -12.038 1.00 97.25 100 PRO A CA 1
ATOM 794 C C . PRO A 1 100 ? 8.425 -3.233 -12.297 1.00 97.25 100 PRO A C 1
ATOM 796 O O . PRO A 1 100 ? 8.600 -2.445 -11.355 1.00 97.25 100 PRO A O 1
ATOM 799 N N . GLU A 1 101 ? 8.580 -2.864 -13.563 1.00 96.00 101 GLU A N 1
ATOM 800 C CA . GLU A 1 101 ? 8.874 -1.484 -13.959 1.00 96.00 101 GLU A CA 1
ATOM 801 C C . GLU A 1 101 ? 7.592 -0.670 -14.144 1.00 96.00 101 GLU A C 1
ATOM 803 O O . GLU A 1 101 ? 7.559 0.511 -13.790 1.00 96.00 101 GLU A O 1
ATOM 808 N N . SER A 1 102 ? 6.515 -1.326 -14.584 1.00 96.94 102 SER A N 1
ATOM 809 C CA . SER A 1 102 ? 5.215 -0.709 -14.848 1.00 96.94 102 SER A CA 1
ATOM 810 C C . SER A 1 102 ? 4.099 -1.229 -13.939 1.00 96.94 102 SER A C 1
ATOM 812 O O . SER A 1 102 ? 4.188 -2.294 -13.320 1.00 96.94 102 SER A O 1
ATOM 814 N N . VAL A 1 103 ? 3.006 -0.464 -13.849 1.00 97.38 103 VAL A N 1
ATOM 815 C CA . VAL A 1 103 ? 1.799 -0.910 -13.130 1.00 97.38 103 VAL A CA 1
ATOM 816 C C . VAL A 1 103 ? 1.095 -2.056 -13.864 1.00 97.38 103 VAL A C 1
ATOM 818 O O . VAL A 1 103 ? 0.497 -2.909 -13.211 1.00 97.38 103 VAL A O 1
ATOM 821 N N . ASP A 1 104 ? 1.191 -2.116 -15.193 1.00 96.69 104 ASP A N 1
ATOM 822 C CA . ASP A 1 104 ? 0.576 -3.184 -15.990 1.00 96.69 104 ASP A CA 1
ATOM 823 C C . ASP A 1 104 ? 1.259 -4.536 -15.764 1.00 96.69 104 ASP A C 1
ATOM 825 O O . ASP A 1 104 ? 0.577 -5.528 -15.511 1.00 96.69 104 ASP A O 1
ATOM 829 N N . GLU A 1 105 ? 2.594 -4.575 -15.741 1.00 96.75 105 GLU A N 1
ATOM 830 C CA . GLU A 1 105 ? 3.351 -5.776 -15.354 1.00 96.75 105 GLU A CA 1
ATOM 831 C C . GLU A 1 105 ? 2.981 -6.247 -13.945 1.00 96.75 105 GLU A C 1
ATOM 833 O O . GLU A 1 105 ? 2.757 -7.437 -13.711 1.00 96.75 105 GLU A O 1
ATOM 838 N N . ALA A 1 106 ? 2.865 -5.306 -13.004 1.00 97.19 106 ALA A N 1
ATOM 839 C CA . ALA A 1 106 ? 2.476 -5.614 -11.636 1.00 97.19 106 ALA A CA 1
ATOM 840 C C . ALA A 1 106 ? 1.064 -6.221 -11.551 1.00 97.19 106 ALA A C 1
ATOM 842 O O . ALA A 1 106 ? 0.834 -7.103 -10.724 1.00 97.19 106 ALA A O 1
ATOM 843 N N . LEU A 1 107 ? 0.127 -5.772 -12.394 1.00 97.19 107 LEU A N 1
ATOM 844 C CA . LEU A 1 107 ? -1.235 -6.312 -12.463 1.00 97.19 107 LEU A CA 1
ATOM 845 C C . LEU A 1 107 ? -1.279 -7.715 -13.072 1.00 97.19 107 LEU A C 1
ATOM 847 O O . LEU A 1 107 ? -2.038 -8.548 -12.582 1.00 97.19 107 LEU A O 1
ATOM 851 N N . ILE A 1 108 ? -0.455 -7.990 -14.086 1.00 97.00 108 ILE A N 1
ATOM 852 C CA . ILE A 1 108 ? -0.342 -9.325 -14.699 1.00 97.00 108 ILE A CA 1
ATOM 853 C C . ILE A 1 108 ? 0.142 -10.360 -13.678 1.00 97.00 108 ILE A C 1
ATOM 855 O O . ILE A 1 108 ? -0.296 -11.503 -13.714 1.00 97.00 108 ILE A O 1
ATOM 859 N N . LEU A 1 109 ? 1.029 -9.959 -12.764 1.00 96.50 109 LEU A N 1
ATOM 860 C CA . LEU A 1 109 ? 1.610 -10.827 -11.735 1.00 96.50 109 LEU A CA 1
ATOM 861 C C . LEU A 1 109 ? 0.857 -10.775 -10.392 1.00 96.50 109 LEU A C 1
ATOM 863 O O . LEU A 1 109 ? 1.301 -11.378 -9.412 1.00 96.50 109 LEU A O 1
ATOM 867 N N . ALA A 1 110 ? -0.250 -10.031 -10.307 1.00 94.88 110 ALA A N 1
ATOM 868 C CA . ALA A 1 110 ? -0.916 -9.729 -9.041 1.00 94.88 110 ALA A CA 1
ATOM 869 C C . ALA A 1 110 ? -1.490 -10.970 -8.337 1.00 94.88 110 ALA A C 1
ATOM 871 O O . ALA A 1 110 ? -1.559 -10.999 -7.107 1.00 94.88 110 ALA A O 1
ATOM 872 N N . ASP A 1 111 ? -1.877 -12.000 -9.093 1.00 93.50 111 ASP A N 1
ATOM 873 C CA . ASP A 1 111 ? -2.379 -13.279 -8.577 1.00 93.50 111 ASP A CA 1
ATOM 874 C C . ASP A 1 111 ? -1.302 -14.082 -7.832 1.00 93.50 111 ASP A C 1
ATOM 876 O O . ASP A 1 111 ? -1.617 -14.867 -6.937 1.00 93.50 111 ASP A O 1
ATOM 880 N N . ARG A 1 112 ? -0.026 -13.839 -8.150 1.00 94.44 112 ARG A N 1
ATOM 881 C CA . ARG A 1 112 ? 1.127 -14.507 -7.534 1.00 94.44 112 ARG A CA 1
ATOM 882 C C . ARG A 1 112 ? 1.576 -13.847 -6.233 1.00 94.44 112 ARG A C 1
ATOM 884 O O . ARG A 1 112 ? 2.421 -14.392 -5.528 1.00 94.44 112 ARG A O 1
ATOM 891 N N . LEU A 1 113 ? 1.041 -12.671 -5.903 1.00 95.25 113 LEU A N 1
ATOM 892 C CA . LEU A 1 113 ? 1.417 -11.948 -4.694 1.00 95.25 113 LEU A CA 1
ATOM 893 C C . LEU A 1 113 ? 0.871 -12.647 -3.450 1.00 95.25 113 LEU A C 1
ATOM 895 O O . LEU A 1 113 ? -0.327 -12.916 -3.333 1.00 95.25 113 LEU A O 1
ATOM 899 N N . ARG A 1 114 ? 1.732 -12.849 -2.447 1.00 95.31 114 ARG A N 1
ATOM 900 C CA . ARG A 1 114 ? 1.268 -13.297 -1.132 1.00 95.31 114 ARG A CA 1
ATOM 901 C C . ARG A 1 114 ? 0.302 -12.273 -0.543 1.00 95.31 114 ARG A C 1
ATOM 903 O O . ARG A 1 114 ? 0.585 -11.074 -0.481 1.00 95.31 114 ARG A O 1
ATOM 910 N N . ARG A 1 115 ? -0.838 -12.767 -0.063 1.00 95.31 115 ARG A N 1
ATOM 911 C CA . ARG A 1 115 ? -1.869 -11.961 0.594 1.00 95.31 115 ARG A CA 1
ATOM 912 C C . ARG A 1 115 ? -1.590 -11.886 2.102 1.00 95.31 115 ARG A C 1
ATOM 914 O O . ARG A 1 115 ? -1.396 -12.934 2.722 1.00 95.31 115 ARG A O 1
ATOM 921 N N . PRO A 1 116 ? -1.544 -10.687 2.709 1.00 96.75 116 PRO A N 1
ATOM 922 C CA . PRO A 1 116 ? -1.419 -10.569 4.156 1.00 96.75 116 PRO A CA 1
ATOM 923 C C . PRO A 1 11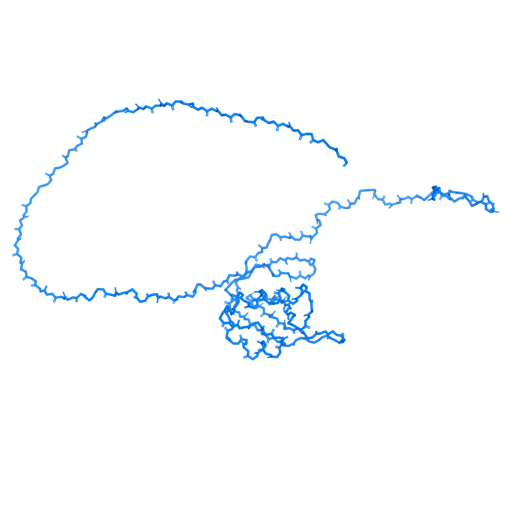6 ? -2.689 -11.075 4.848 1.00 96.75 116 PRO A C 1
ATOM 925 O O . PRO A 1 116 ? -3.792 -10.874 4.346 1.00 96.75 116 PRO A O 1
ATOM 928 N N . THR A 1 117 ? -2.529 -11.702 6.011 1.00 96.75 117 THR A N 1
ATOM 929 C CA . THR A 1 117 ? -3.629 -12.102 6.901 1.00 96.75 117 THR A CA 1
ATOM 930 C C . THR A 1 117 ? -4.058 -10.961 7.812 1.00 96.75 117 THR A C 1
ATOM 932 O O . THR A 1 117 ? -5.227 -10.866 8.171 1.00 96.75 117 THR A O 1
ATOM 935 N N . GLU A 1 118 ? -3.127 -10.078 8.177 1.00 97.25 118 GLU A N 1
ATOM 936 C CA . GLU A 1 118 ? -3.405 -8.879 8.967 1.00 97.25 118 GLU A CA 1
ATOM 937 C C . GLU A 1 118 ? -2.580 -7.695 8.459 1.00 97.25 118 GLU A C 1
ATOM 939 O O . GLU A 1 118 ? -1.445 -7.855 7.994 1.00 97.25 118 GLU A O 1
ATOM 944 N N . ILE A 1 119 ? -3.133 -6.494 8.608 1.00 97.75 119 ILE A N 1
ATOM 945 C CA . ILE A 1 119 ? -2.432 -5.235 8.354 1.00 97.75 119 ILE A CA 1
ATOM 946 C C . ILE A 1 119 ? -2.461 -4.341 9.587 1.00 97.75 119 ILE A C 1
ATOM 948 O O . ILE A 1 119 ? -3.460 -4.285 10.300 1.00 97.75 119 ILE A O 1
ATOM 952 N N . ALA A 1 120 ? -1.360 -3.637 9.840 1.00 96.88 120 ALA A N 1
ATOM 953 C CA . ALA A 1 120 ? -1.294 -2.618 10.878 1.00 96.88 120 ALA A CA 1
ATOM 954 C C . ALA A 1 120 ? -1.722 -1.274 10.293 1.00 96.88 120 ALA A C 1
ATOM 956 O O . ALA A 1 120 ? -1.112 -0.771 9.348 1.00 96.88 120 ALA A O 1
ATOM 957 N N . VAL A 1 121 ? -2.767 -0.702 10.874 1.00 95.62 121 VAL A N 1
ATOM 958 C CA . VAL A 1 121 ? -3.471 0.463 10.363 1.00 95.62 121 VAL A CA 1
ATOM 959 C C . VAL A 1 121 ? -3.380 1.614 11.355 1.00 95.62 121 VAL A C 1
ATOM 961 O O . VAL A 1 121 ? -3.658 1.454 12.541 1.00 95.62 121 VAL A O 1
ATOM 964 N N . ARG A 1 122 ? -3.010 2.798 10.867 1.00 93.19 122 ARG A N 1
ATOM 965 C CA . ARG A 1 122 ? -2.888 4.023 11.659 1.00 93.19 122 ARG A CA 1
ATOM 966 C C . ARG A 1 122 ? -3.697 5.153 11.037 1.00 93.19 122 ARG A C 1
ATOM 968 O O . ARG A 1 122 ? -3.646 5.372 9.830 1.00 93.19 122 ARG A O 1
ATOM 975 N N . HIS A 1 123 ? -4.404 5.913 11.866 1.00 89.06 123 HIS A N 1
ATOM 976 C CA . HIS A 1 123 ? -5.081 7.129 11.421 1.00 89.06 123 HIS A CA 1
ATOM 977 C C . HIS A 1 123 ? -4.086 8.290 11.302 1.00 89.06 123 HIS A C 1
ATOM 979 O O . HIS A 1 123 ? -3.359 8.603 12.247 1.00 89.06 123 HIS A O 1
ATOM 985 N N . ALA A 1 124 ? -4.072 8.921 10.131 1.00 85.56 124 ALA A N 1
ATOM 986 C CA . ALA A 1 124 ? -3.298 10.111 9.808 1.00 85.56 124 ALA A CA 1
ATOM 987 C C . ALA A 1 124 ? -4.269 11.205 9.330 1.00 85.56 124 ALA A C 1
ATOM 989 O O . ALA A 1 124 ? -4.532 11.379 8.134 1.00 85.56 124 ALA A O 1
ATOM 990 N N . GLY A 1 125 ? -4.874 11.910 10.291 1.00 84.31 125 GLY A N 1
ATOM 991 C CA . GLY A 1 125 ? -5.961 12.850 10.028 1.00 84.31 125 GLY A CA 1
ATOM 992 C C . GLY A 1 125 ? -7.174 12.144 9.416 1.00 84.31 125 GLY A C 1
ATOM 993 O O . GLY A 1 125 ? -7.728 11.222 10.005 1.00 84.31 125 GLY A O 1
ATOM 994 N N . ARG A 1 126 ? -7.575 12.562 8.209 1.00 82.12 126 ARG A N 1
ATOM 995 C CA . ARG A 1 126 ? -8.717 11.972 7.483 1.00 82.12 126 ARG A CA 1
ATOM 996 C C . ARG A 1 126 ? -8.384 10.676 6.737 1.00 82.12 126 ARG A C 1
ATOM 998 O O . ARG A 1 126 ? -9.280 10.058 6.171 1.00 82.12 126 ARG A O 1
ATOM 1005 N N . PHE A 1 127 ? -7.102 10.329 6.647 1.00 84.38 127 PHE A N 1
ATOM 1006 C CA . PHE A 1 127 ? -6.632 9.197 5.862 1.00 84.38 127 PHE A CA 1
ATOM 1007 C C . PHE A 1 127 ? -6.115 8.091 6.763 1.00 84.38 127 PHE A C 1
ATOM 1009 O O . PHE A 1 127 ? -5.749 8.298 7.921 1.00 84.38 127 PHE A O 1
ATOM 1016 N N . THR A 1 128 ? -6.074 6.901 6.190 1.00 89.25 128 THR A N 1
ATOM 1017 C CA . THR A 1 128 ? -5.566 5.716 6.846 1.00 89.25 128 THR A CA 1
ATOM 1018 C C . THR A 1 128 ? -4.238 5.327 6.219 1.00 89.25 128 THR A C 1
ATOM 1020 O O . THR A 1 128 ? -4.130 5.227 5.000 1.00 89.25 128 THR A O 1
ATOM 1023 N N . GLU A 1 129 ? -3.232 5.108 7.054 1.00 93.44 129 GLU A N 1
ATOM 1024 C CA . GLU A 1 129 ? -1.918 4.639 6.646 1.00 93.44 129 GLU A CA 1
ATOM 1025 C C . GLU A 1 129 ? -1.731 3.185 7.070 1.00 93.44 129 GLU A C 1
ATOM 1027 O O . GLU A 1 129 ? -2.050 2.809 8.199 1.00 93.44 129 GLU A O 1
ATOM 1032 N N . ILE A 1 130 ? -1.188 2.376 6.164 1.00 96.12 130 ILE A N 1
ATOM 1033 C CA . ILE A 1 130 ? -0.837 0.985 6.432 1.00 96.12 130 ILE A CA 1
ATOM 1034 C C . ILE A 1 130 ? 0.663 0.924 6.701 1.00 96.12 130 ILE A C 1
ATOM 1036 O O . ILE A 1 130 ? 1.467 1.335 5.864 1.00 96.12 130 ILE A O 1
ATOM 1040 N N . THR A 1 131 ? 1.039 0.462 7.892 1.00 95.12 131 THR A N 1
ATOM 1041 C CA . THR A 1 131 ? 2.419 0.566 8.390 1.00 95.12 131 THR A CA 1
ATOM 1042 C C . THR A 1 131 ? 3.159 -0.765 8.434 1.00 95.12 131 THR A C 1
ATOM 1044 O O . THR A 1 131 ? 4.385 -0.763 8.457 1.00 95.12 131 THR A O 1
ATOM 1047 N N . ALA A 1 132 ? 2.444 -1.890 8.497 1.00 95.56 132 ALA A N 1
ATOM 1048 C CA . ALA A 1 132 ? 3.044 -3.221 8.549 1.00 95.56 132 ALA A CA 1
ATOM 1049 C C . ALA A 1 132 ? 2.075 -4.300 8.051 1.00 95.56 132 ALA A C 1
ATOM 1051 O O . ALA A 1 132 ? 0.856 -4.110 8.059 1.00 95.56 132 ALA A O 1
ATOM 1052 N N . TYR A 1 133 ? 2.638 -5.444 7.670 1.00 96.94 133 TYR A N 1
ATOM 1053 C CA . TYR A 1 133 ? 1.929 -6.594 7.119 1.00 96.94 133 TYR A CA 1
ATOM 1054 C C . TYR A 1 133 ? 2.304 -7.854 7.900 1.00 96.94 133 TYR A C 1
ATOM 1056 O O . TYR A 1 133 ? 3.470 -8.053 8.241 1.00 96.94 133 TYR A O 1
ATOM 1064 N N . ARG A 1 134 ? 1.328 -8.724 8.163 1.00 96.19 134 ARG A N 1
ATOM 1065 C CA . ARG A 1 134 ? 1.566 -10.107 8.592 1.00 96.19 134 ARG A CA 1
ATOM 1066 C C . ARG A 1 134 ? 1.079 -11.031 7.497 1.00 96.19 134 ARG A C 1
ATOM 1068 O O . ARG A 1 134 ? -0.054 -10.908 7.041 1.00 96.19 134 ARG A O 1
ATOM 1075 N N . PHE A 1 135 ? 1.942 -11.944 7.083 1.00 93.94 135 PHE A N 1
ATOM 1076 C CA . PHE A 1 135 ? 1.618 -12.984 6.117 1.00 93.94 135 PHE A CA 1
ATOM 1077 C C . PHE A 1 135 ? 1.486 -14.306 6.858 1.00 93.94 135 PHE A C 1
ATOM 1079 O O . PHE A 1 135 ? 2.208 -14.542 7.832 1.00 93.94 135 PHE A O 1
ATOM 1086 N N . ALA A 1 136 ? 0.593 -15.174 6.387 1.00 86.75 136 ALA A N 1
ATOM 1087 C CA . ALA A 1 136 ? 0.585 -16.545 6.866 1.00 86.75 136 ALA A CA 1
ATOM 1088 C C . ALA A 1 136 ? 1.973 -17.163 6.613 1.00 86.75 136 ALA A C 1
ATOM 1090 O O . ALA A 1 136 ? 2.552 -16.933 5.541 1.00 86.75 136 ALA A O 1
ATOM 1091 N N . PRO A 1 137 ? 2.528 -17.923 7.572 1.00 78.56 137 PRO A N 1
ATOM 1092 C CA . PRO A 1 137 ? 3.737 -18.679 7.308 1.00 78.56 137 PRO A CA 1
ATOM 1093 C C . PRO A 1 137 ? 3.467 -19.596 6.116 1.00 78.56 137 PRO A C 1
ATOM 1095 O O . PRO A 1 137 ? 2.465 -20.313 6.081 1.00 78.56 137 PRO A O 1
ATOM 1098 N N . CYS A 1 138 ? 4.354 -19.548 5.124 1.00 58.75 138 CYS A N 1
ATOM 1099 C CA . CYS A 1 138 ? 4.348 -20.549 4.075 1.00 58.75 138 CYS A CA 1
ATOM 1100 C C . CYS A 1 138 ? 4.638 -21.880 4.769 1.00 58.75 138 CYS A C 1
ATOM 1102 O O . CYS A 1 138 ? 5.734 -22.070 5.297 1.00 58.75 138 CYS A O 1
ATOM 1104 N N . LEU A 1 139 ? 3.650 -22.773 4.836 1.00 57.25 139 LEU A N 1
ATOM 1105 C CA . LEU A 1 139 ? 3.852 -24.142 5.296 1.00 57.25 139 LEU A CA 1
ATOM 1106 C C . LEU A 1 139 ? 4.621 -24.902 4.210 1.00 57.25 139 LEU A C 1
ATOM 1108 O O . LEU A 1 139 ? 4.120 -25.856 3.626 1.00 57.25 139 LEU A O 1
ATOM 1112 N N . THR A 1 140 ? 5.852 -24.493 3.915 1.00 54.38 140 THR A N 1
ATOM 1113 C CA . THR A 1 140 ? 6.834 -25.406 3.342 1.00 54.38 140 THR A CA 1
ATOM 1114 C C . THR A 1 140 ? 7.188 -26.384 4.447 1.00 54.38 140 THR A C 1
ATOM 1116 O O . THR A 1 140 ? 8.178 -26.225 5.160 1.00 54.38 140 THR A O 1
ATOM 1119 N N . SER A 1 141 ? 6.321 -27.376 4.641 1.00 50.06 141 SER A N 1
ATOM 1120 C CA . SER A 1 141 ? 6.686 -28.594 5.334 1.00 50.06 141 SER A CA 1
ATOM 1121 C C . SER A 1 141 ? 7.885 -29.164 4.591 1.00 50.06 141 SER A C 1
ATOM 1123 O O . SER A 1 141 ? 7.755 -29.637 3.461 1.00 50.06 141 SER A O 1
ATOM 1125 N N . VAL A 1 142 ? 9.058 -29.134 5.221 1.00 56.53 142 VAL A N 1
ATOM 1126 C CA . VAL A 1 142 ? 10.037 -30.190 4.971 1.00 56.53 142 VAL A CA 1
ATOM 1127 C C . VAL A 1 142 ? 9.249 -31.494 5.132 1.00 56.53 142 VAL A C 1
ATOM 1129 O O . VAL A 1 142 ? 8.579 -31.628 6.162 1.00 56.53 142 VAL A O 1
ATOM 1132 N N . PRO A 1 143 ? 9.230 -32.419 4.155 1.00 57.59 143 PRO A N 1
ATOM 1133 C CA . PRO A 1 143 ? 8.700 -33.744 4.413 1.00 57.59 143 PRO A CA 1
ATOM 1134 C C . PRO A 1 143 ? 9.601 -34.363 5.481 1.00 57.59 143 PRO A C 1
ATOM 1136 O O . PRO A 1 143 ? 10.668 -34.900 5.197 1.00 57.59 143 PRO A O 1
ATOM 1139 N N . GLY A 1 144 ? 9.203 -34.195 6.741 1.00 50.19 144 GLY A N 1
ATOM 1140 C CA . GLY A 1 144 ? 9.727 -34.963 7.845 1.00 50.19 144 GLY A CA 1
ATOM 1141 C C . GLY A 1 144 ? 9.405 -36.404 7.518 1.00 50.19 144 GLY A C 1
ATOM 1142 O O . GLY A 1 144 ? 8.235 -36.780 7.486 1.00 50.19 144 GLY A O 1
ATOM 1143 N N . SER A 1 145 ? 10.448 -37.165 7.194 1.00 53.22 145 SER A N 1
ATOM 1144 C CA . SER A 1 145 ? 10.414 -38.610 7.068 1.00 53.22 145 SER A CA 1
ATOM 1145 C C . SER A 1 145 ? 9.529 -39.187 8.163 1.00 53.22 145 SER A C 1
ATOM 1147 O O . SER A 1 145 ? 9.878 -39.139 9.342 1.00 53.22 145 SER A O 1
ATOM 1149 N N . ALA A 1 146 ? 8.381 -39.731 7.776 1.00 51.03 146 ALA A N 1
ATOM 1150 C CA . ALA A 1 146 ? 7.705 -40.690 8.622 1.00 51.03 146 ALA A CA 1
ATOM 1151 C C . ALA A 1 146 ? 8.679 -41.869 8.799 1.00 51.03 146 ALA A C 1
ATOM 1153 O O . ALA A 1 146 ? 9.120 -42.424 7.787 1.00 51.03 146 ALA A O 1
ATOM 1154 N N . PRO A 1 147 ? 9.069 -42.270 10.023 1.00 52.09 147 PRO A N 1
ATOM 1155 C CA . PRO A 1 147 ? 9.633 -43.595 10.189 1.00 52.09 147 PRO A CA 1
ATOM 1156 C C . PRO A 1 147 ? 8.507 -44.576 9.867 1.00 52.09 147 PRO A C 1
ATOM 1158 O O . PRO A 1 147 ? 7.493 -44.616 10.563 1.00 52.09 147 PRO A O 1
ATOM 1161 N N . SER A 1 148 ? 8.655 -45.325 8.775 1.00 52.66 148 SER A N 1
ATOM 1162 C CA . SER A 1 148 ? 7.799 -46.468 8.483 1.00 52.66 148 SER A CA 1
ATOM 1163 C C . SER A 1 148 ? 7.790 -47.384 9.702 1.00 52.66 148 SER A C 1
ATOM 1165 O O . SER A 1 148 ? 8.791 -48.030 10.013 1.00 52.66 148 SER A O 1
ATOM 1167 N N . ALA A 1 149 ? 6.661 -47.416 10.405 1.00 44.84 149 ALA A N 1
ATOM 1168 C CA . ALA A 1 149 ? 6.377 -48.438 11.388 1.00 44.84 149 ALA A CA 1
ATOM 1169 C C . ALA A 1 149 ? 6.215 -49.759 10.629 1.00 44.84 149 ALA A C 1
ATOM 1171 O O . ALA A 1 149 ? 5.172 -50.025 10.036 1.00 44.84 149 ALA A O 1
ATOM 1172 N N . ILE A 1 150 ? 7.275 -50.566 10.601 1.00 49.56 150 ILE A N 1
ATOM 1173 C CA . ILE A 1 150 ? 7.125 -51.997 10.371 1.00 49.56 150 ILE A CA 1
ATOM 1174 C C . ILE A 1 150 ? 6.585 -52.608 11.662 1.00 49.56 150 ILE A C 1
ATOM 1176 O O . ILE A 1 150 ? 7.263 -52.700 12.683 1.00 49.56 150 ILE A O 1
ATOM 1180 N N . GLU A 1 151 ? 5.313 -52.965 11.618 1.00 45.28 151 GLU A N 1
ATOM 1181 C CA . GLU A 1 151 ? 4.652 -53.759 12.637 1.00 45.28 151 GLU A CA 1
ATOM 1182 C C . GLU A 1 151 ? 5.162 -55.206 12.549 1.00 45.28 151 GLU A C 1
ATOM 1184 O O . GLU A 1 151 ? 5.251 -55.790 11.467 1.00 45.28 151 GLU A O 1
ATOM 1189 N N . SER A 1 152 ? 5.510 -55.807 13.684 1.00 52.69 152 SER A N 1
ATOM 1190 C CA . SER A 1 152 ? 5.532 -57.263 13.837 1.00 52.69 152 SER A CA 1
ATOM 1191 C C . SER A 1 152 ? 5.196 -57.643 15.284 1.00 52.69 152 SER A C 1
ATOM 1193 O O . SER A 1 152 ? 5.523 -56.878 16.197 1.00 52.69 152 SER A O 1
ATOM 1195 N N . PRO A 1 153 ? 4.512 -58.781 15.515 1.00 52.19 153 PRO A N 1
ATOM 1196 C CA . PRO A 1 153 ? 3.693 -58.977 16.704 1.00 52.19 153 PRO A CA 1
ATOM 1197 C C . PRO A 1 153 ? 4.307 -59.909 17.766 1.00 52.19 153 PRO A C 1
ATOM 1199 O O . PRO A 1 153 ? 5.095 -60.799 17.471 1.00 52.19 153 PRO A O 1
ATOM 1202 N N . ALA A 1 154 ? 3.838 -59.686 18.999 1.00 44.69 154 ALA A N 1
ATOM 1203 C CA . ALA A 1 154 ? 3.601 -60.611 20.117 1.00 44.69 154 ALA A CA 1
ATOM 1204 C C . ALA A 1 154 ? 4.641 -61.693 20.498 1.00 44.69 154 ALA A C 1
ATOM 1206 O O . ALA A 1 154 ? 4.756 -62.729 19.853 1.00 44.69 154 ALA A O 1
ATOM 1207 N N . ALA A 1 155 ? 5.181 -61.564 21.717 1.00 39.78 155 ALA A N 1
ATOM 1208 C CA . ALA A 1 155 ? 5.307 -62.679 22.665 1.00 39.78 155 ALA A CA 1
ATOM 1209 C C . ALA A 1 155 ? 5.328 -62.131 24.104 1.00 39.78 155 ALA A C 1
ATOM 1211 O O . ALA A 1 155 ? 6.113 -61.242 24.428 1.00 39.78 155 ALA A O 1
ATOM 1212 N N . GLY A 1 156 ? 4.417 -62.618 24.949 1.00 48.06 156 GLY A N 1
ATOM 1213 C CA . GLY A 1 156 ? 4.275 -62.185 26.337 1.00 48.06 156 GLY A CA 1
ATOM 1214 C C . GLY A 1 156 ? 5.096 -63.010 27.326 1.00 48.06 156 GLY A C 1
ATOM 1215 O O . GLY A 1 156 ? 5.455 -64.147 27.048 1.00 48.06 156 GLY A O 1
ATOM 1216 N N . ALA A 1 157 ? 5.314 -62.444 28.511 1.00 41.44 157 ALA A N 1
ATOM 1217 C CA . ALA A 1 157 ? 5.387 -63.142 29.795 1.00 41.44 157 ALA A CA 1
ATOM 1218 C C . ALA A 1 157 ? 5.400 -62.076 30.902 1.00 41.44 157 ALA A C 1
ATOM 1220 O O . ALA A 1 157 ? 6.192 -61.138 30.858 1.00 41.44 157 ALA A O 1
ATOM 1221 N N . GLY A 1 158 ? 4.464 -62.175 31.847 1.00 40.25 158 GLY A N 1
ATOM 1222 C CA . GLY A 1 158 ? 4.292 -61.194 32.916 1.00 40.25 158 GLY A CA 1
ATOM 1223 C C . GLY A 1 158 ? 5.336 -61.292 34.026 1.00 40.25 158 GLY A C 1
ATOM 1224 O O . GLY A 1 158 ? 6.112 -62.235 34.079 1.00 40.25 158 GLY A O 1
ATOM 1225 N N . SER A 1 159 ? 5.294 -60.341 34.960 1.00 50.16 159 SER A N 1
ATOM 1226 C CA . SER A 1 159 ? 5.472 -60.614 36.390 1.00 50.16 159 SER A CA 1
ATOM 1227 C C . SER A 1 159 ? 5.153 -59.367 37.213 1.00 50.16 159 SER A C 1
ATOM 1229 O O . SER A 1 159 ? 5.616 -58.263 36.937 1.00 50.16 159 SER A O 1
ATOM 1231 N N . THR A 1 160 ? 4.336 -59.562 38.239 1.00 50.72 160 THR A N 1
ATOM 1232 C CA . THR A 1 160 ? 4.031 -58.622 39.318 1.00 50.72 160 THR A CA 1
ATOM 1233 C C . THR A 1 160 ? 5.267 -58.320 40.176 1.00 50.72 160 THR A C 1
ATOM 1235 O O . THR A 1 160 ? 5.994 -59.253 40.505 1.00 50.72 160 THR A O 1
ATOM 1238 N N . ARG A 1 161 ? 5.425 -57.084 40.678 1.00 49.28 161 ARG A N 1
ATOM 1239 C CA . ARG A 1 161 ? 5.181 -56.685 42.092 1.00 49.28 161 ARG A CA 1
ATOM 1240 C C . ARG A 1 161 ? 5.961 -55.415 42.493 1.00 49.28 161 ARG A C 1
ATOM 1242 O O . ARG A 1 161 ? 7.112 -55.237 42.128 1.00 49.28 161 ARG A O 1
ATOM 1249 N N . ALA A 1 162 ? 5.321 -54.682 43.407 1.00 39.97 162 ALA A N 1
ATOM 1250 C CA . ALA A 1 162 ? 5.877 -53.937 44.543 1.00 39.97 162 ALA A CA 1
ATOM 1251 C C . ALA A 1 162 ? 6.454 -52.525 44.333 1.00 39.97 162 ALA A C 1
ATOM 1253 O O . ALA A 1 162 ? 7.577 -52.311 43.897 1.00 39.97 162 ALA A O 1
ATOM 1254 N N . SER A 1 163 ? 5.653 -51.586 44.838 1.00 46.81 163 SER A N 1
ATOM 1255 C CA . SER A 1 163 ? 5.999 -50.373 45.576 1.00 46.81 163 SER A CA 1
ATOM 1256 C C . SER A 1 163 ? 7.344 -50.385 46.312 1.00 46.81 163 SER A C 1
ATOM 1258 O O . SER A 1 163 ? 7.624 -51.322 47.055 1.00 46.81 163 SER A O 1
ATOM 1260 N N . ALA A 1 164 ? 8.051 -49.254 46.266 1.00 38.97 164 ALA A N 1
ATOM 1261 C CA . ALA A 1 164 ? 8.489 -48.518 47.458 1.00 38.97 164 ALA A CA 1
ATOM 1262 C C . ALA A 1 164 ? 9.088 -47.161 47.054 1.00 38.97 164 ALA A C 1
ATOM 1264 O O . ALA A 1 164 ? 10.052 -47.090 46.295 1.00 38.97 164 ALA A O 1
ATOM 1265 N N . SER A 1 165 ? 8.536 -46.086 47.611 1.00 51.53 165 SER A N 1
ATOM 1266 C CA . SER A 1 165 ? 9.238 -44.811 47.761 1.00 51.53 165 SER A CA 1
ATOM 1267 C C . SER A 1 165 ? 10.333 -44.951 48.821 1.00 51.53 165 SER A C 1
ATOM 1269 O O . SER A 1 165 ? 10.161 -45.702 49.784 1.00 51.53 165 SER A O 1
ATOM 1271 N N . PRO A 1 166 ? 11.378 -44.119 48.745 1.00 57.75 166 PRO A N 1
ATOM 1272 C CA . PRO A 1 166 ? 11.829 -43.458 49.959 1.00 57.75 166 PRO A CA 1
ATOM 1273 C C . PRO A 1 166 ? 12.013 -41.952 49.765 1.00 57.75 166 PRO A C 1
ATOM 1275 O O . PRO A 1 166 ? 12.530 -41.454 48.769 1.00 57.75 166 PRO A O 1
ATOM 1278 N N . THR A 1 167 ? 11.556 -41.237 50.782 1.00 45.97 167 THR A N 1
ATOM 1279 C CA . THR A 1 167 ? 11.771 -39.822 51.057 1.00 45.97 167 THR A CA 1
ATOM 1280 C C . THR A 1 167 ? 13.115 -39.577 51.759 1.00 45.97 167 THR A C 1
ATOM 1282 O O . THR A 1 167 ? 13.662 -40.470 52.403 1.00 45.97 167 THR A O 1
ATOM 1285 N N . ARG A 1 168 ? 13.498 -38.286 51.775 1.00 44.69 168 ARG A N 1
ATOM 1286 C CA . ARG A 1 168 ? 14.508 -37.587 52.612 1.00 44.69 168 ARG A CA 1
ATOM 1287 C C . ARG A 1 168 ? 15.951 -37.657 52.080 1.00 44.69 168 ARG A C 1
ATOM 1289 O O . ARG A 1 168 ? 16.439 -38.722 51.755 1.00 44.69 168 ARG A O 1
ATOM 1296 N N . GLY A 1 169 ? 16.708 -36.562 52.024 1.00 37.44 169 GLY A N 1
ATOM 1297 C CA . GLY A 1 169 ? 16.442 -35.180 52.420 1.00 37.44 169 GLY A CA 1
ATOM 1298 C C . GLY A 1 169 ? 17.730 -34.343 52.447 1.00 37.44 169 GLY A C 1
ATOM 1299 O O . GLY A 1 169 ? 18.805 -34.880 52.207 1.00 37.44 169 GLY A O 1
ATOM 1300 N N . ALA A 1 170 ? 17.564 -33.074 52.849 1.00 37.72 170 ALA A N 1
ATOM 1301 C CA . ALA A 1 170 ? 18.581 -32.130 53.347 1.00 37.72 170 ALA A CA 1
ATOM 1302 C C . ALA A 1 170 ? 19.626 -31.604 52.330 1.00 37.72 170 ALA A C 1
ATOM 1304 O O . ALA A 1 170 ? 20.014 -32.317 51.422 1.00 37.72 170 ALA A O 1
ATOM 1305 N N . THR A 1 171 ? 20.206 -30.399 52.407 1.00 37.59 171 THR A N 1
ATOM 1306 C CA . THR A 1 171 ? 20.016 -29.142 53.166 1.00 37.59 171 THR A CA 1
ATOM 1307 C C . THR A 1 171 ? 21.097 -28.158 52.658 1.00 37.59 171 THR A C 1
ATOM 1309 O O . THR A 1 171 ? 22.204 -28.603 52.386 1.00 37.59 171 THR A O 1
ATOM 1312 N N . ARG A 1 172 ? 20.795 -26.841 52.666 1.00 43.44 172 ARG A N 1
ATOM 1313 C CA . ARG A 1 172 ? 21.687 -25.641 52.604 1.00 43.44 172 ARG A CA 1
ATOM 1314 C C . ARG A 1 172 ? 22.484 -25.389 51.310 1.00 43.44 172 ARG A C 1
ATOM 1316 O O . ARG A 1 172 ? 23.083 -26.290 50.754 1.00 43.44 172 ARG A O 1
ATOM 1323 N N . ALA A 1 173 ? 22.402 -24.208 50.692 1.00 37.25 173 ALA A N 1
ATOM 1324 C CA . ALA A 1 173 ? 22.733 -22.821 51.084 1.00 37.25 173 ALA A CA 1
ATOM 1325 C C . ALA A 1 173 ? 24.167 -22.438 50.701 1.00 37.25 173 ALA A C 1
ATOM 1327 O O . ALA A 1 173 ? 25.118 -22.987 51.244 1.00 37.25 173 ALA A O 1
ATOM 1328 N N . ALA A 1 174 ? 24.283 -21.441 49.824 1.00 43.28 174 ALA A N 1
ATOM 1329 C CA . ALA A 1 174 ? 25.400 -20.508 49.775 1.00 43.28 174 ALA A CA 1
ATOM 1330 C C . ALA A 1 174 ? 24.948 -19.267 48.993 1.00 43.28 174 ALA A C 1
ATOM 1332 O O . ALA A 1 174 ? 24.815 -19.293 47.771 1.00 43.28 174 ALA A O 1
ATOM 1333 N N . GLU A 1 175 ? 24.671 -18.197 49.732 1.00 44.47 175 GLU A N 1
ATOM 1334 C CA . GLU A 1 175 ? 24.840 -16.835 49.245 1.00 44.47 175 GLU A CA 1
ATOM 1335 C C . GLU A 1 175 ? 26.337 -16.594 49.031 1.00 44.47 175 GLU A C 1
ATOM 1337 O O . GLU A 1 175 ? 27.136 -16.887 49.922 1.00 44.47 175 GLU A O 1
ATOM 1342 N N . THR A 1 176 ? 26.714 -15.997 47.904 1.00 48.88 176 THR A N 1
ATOM 1343 C CA . THR A 1 176 ? 27.943 -15.206 47.821 1.00 48.88 176 THR A CA 1
ATOM 1344 C C . THR A 1 176 ? 27.721 -13.958 46.978 1.00 48.88 176 THR A C 1
ATOM 1346 O O . THR A 1 176 ? 27.306 -13.981 45.822 1.00 48.88 176 THR A O 1
ATOM 1349 N N . SER A 1 177 ? 27.987 -12.860 47.667 1.00 47.66 177 SER A N 1
ATOM 1350 C CA . SER A 1 177 ? 27.958 -11.454 47.319 1.00 47.66 177 SER A CA 1
ATOM 1351 C C . SER A 1 177 ? 28.809 -11.011 46.121 1.00 47.66 177 SER A C 1
ATOM 1353 O O . SER A 1 177 ? 29.824 -11.615 45.792 1.00 47.66 177 SER A O 1
ATOM 1355 N N . ALA A 1 178 ? 28.448 -9.802 45.670 1.00 40.47 178 ALA A N 1
ATOM 1356 C CA . ALA A 1 178 ? 29.306 -8.703 45.210 1.00 40.47 178 ALA A CA 1
ATOM 1357 C C . ALA A 1 178 ? 29.981 -8.800 43.829 1.00 40.47 178 ALA A C 1
ATOM 1359 O O . ALA A 1 178 ? 30.881 -9.593 43.599 1.00 40.47 178 ALA A O 1
ATOM 1360 N N . ALA A 1 179 ? 29.672 -7.828 42.965 1.00 49.66 179 ALA A N 1
ATOM 1361 C CA . ALA A 1 179 ? 30.565 -6.686 42.740 1.00 49.66 179 ALA A CA 1
ATOM 1362 C C . ALA A 1 179 ? 29.892 -5.678 41.799 1.00 49.66 179 ALA A C 1
ATOM 1364 O O . ALA A 1 179 ? 29.510 -6.000 40.675 1.00 49.66 179 ALA A O 1
ATOM 1365 N N . GLY A 1 180 ? 29.756 -4.439 42.270 1.00 40.25 180 GLY A N 1
ATOM 1366 C CA . GLY A 1 180 ? 29.480 -3.308 41.402 1.00 40.25 180 GLY A CA 1
ATOM 1367 C C . GLY A 1 180 ? 30.708 -2.958 40.566 1.00 40.25 180 GLY A C 1
ATOM 1368 O O . GLY A 1 180 ? 31.843 -3.145 40.997 1.00 40.25 180 GLY A O 1
ATOM 1369 N N . LEU A 1 181 ? 30.472 -2.370 39.398 1.00 53.03 181 LEU A N 1
ATOM 1370 C CA . LEU A 1 181 ? 31.430 -1.452 38.800 1.00 53.03 181 LEU A CA 1
ATOM 1371 C C . LEU A 1 181 ? 30.668 -0.333 38.097 1.00 53.03 181 LEU A C 1
ATOM 1373 O O . LEU A 1 181 ? 30.126 -0.486 37.003 1.00 53.03 181 LEU A O 1
ATOM 1377 N N . ALA A 1 182 ? 30.640 0.804 38.783 1.00 46.78 182 ALA A N 1
ATOM 1378 C CA . ALA A 1 182 ? 30.406 2.097 38.183 1.00 46.78 182 ALA A CA 1
ATOM 1379 C C . ALA A 1 182 ? 31.473 2.354 37.109 1.00 46.78 182 ALA A C 1
ATOM 1381 O O . ALA A 1 182 ? 32.661 2.117 37.328 1.00 46.78 182 ALA A O 1
ATOM 1382 N N . ARG A 1 183 ? 31.053 2.887 35.962 1.00 57.38 183 ARG A N 1
ATOM 1383 C CA . ARG A 1 183 ? 31.940 3.617 35.058 1.00 57.38 183 ARG A CA 1
ATOM 1384 C C . ARG A 1 183 ? 31.365 5.007 34.851 1.00 57.38 183 ARG A C 1
ATOM 1386 O O . ARG A 1 183 ? 30.399 5.205 34.125 1.00 57.38 183 ARG A O 1
ATOM 1393 N N . THR A 1 184 ? 31.971 5.951 35.555 1.00 50.12 184 THR A N 1
ATOM 1394 C CA . THR A 1 184 ? 32.006 7.364 35.200 1.00 50.12 184 THR A CA 1
ATOM 1395 C C . THR A 1 184 ? 32.842 7.533 33.932 1.00 50.12 184 THR A C 1
ATOM 1397 O O . THR A 1 184 ? 33.818 6.805 33.750 1.00 50.12 184 THR A O 1
ATOM 1400 N N . SER A 1 185 ? 32.485 8.491 33.078 1.00 51.84 185 SER A N 1
ATOM 1401 C CA . SER A 1 185 ? 33.360 9.621 32.728 1.00 51.84 185 SER A CA 1
ATOM 1402 C C . SER A 1 185 ? 32.759 10.442 31.592 1.00 51.84 185 SER A C 1
ATOM 1404 O O . SER A 1 185 ? 32.396 9.931 30.536 1.00 51.84 185 SER A O 1
ATOM 1406 N N . ALA A 1 186 ? 32.678 11.739 31.862 1.00 48.19 186 ALA A N 1
ATOM 1407 C CA . ALA A 1 186 ? 32.376 12.810 30.936 1.00 48.19 186 ALA A CA 1
ATOM 1408 C C . ALA A 1 186 ? 33.637 13.236 30.167 1.00 48.19 186 ALA A C 1
ATOM 1410 O O . ALA A 1 186 ? 34.740 13.159 30.700 1.00 48.19 186 ALA A O 1
ATOM 1411 N N . THR A 1 187 ? 33.467 13.768 28.956 1.00 51.81 187 THR A N 1
ATOM 1412 C CA . THR A 1 187 ? 34.337 14.772 28.307 1.00 51.81 187 THR A CA 1
ATOM 1413 C C . THR A 1 187 ? 33.451 15.442 27.246 1.00 51.81 187 THR A C 1
ATOM 1415 O O . THR A 1 187 ? 32.821 14.738 26.468 1.00 51.81 187 THR A O 1
ATOM 1418 N N . GLY A 1 188 ? 33.107 16.729 27.384 1.00 40.56 188 GLY A N 1
ATOM 1419 C CA . GLY A 1 188 ? 33.788 17.841 26.695 1.00 40.56 188 GLY A CA 1
ATOM 1420 C C . GLY A 1 188 ? 33.406 17.842 25.205 1.00 40.56 188 GLY A C 1
ATOM 1421 O O . GLY A 1 188 ? 33.638 16.863 24.522 1.00 40.56 188 GLY A O 1
ATOM 1422 N N . GLY A 1 189 ? 32.744 18.834 24.618 1.00 41.34 189 GLY A N 1
ATOM 1423 C CA . GLY A 1 189 ? 33.002 20.262 24.720 1.00 41.34 189 GLY A CA 1
ATOM 1424 C C . GLY A 1 189 ? 33.295 20.785 23.307 1.00 41.34 189 GLY A C 1
ATOM 1425 O O . GLY A 1 189 ? 34.389 20.582 22.809 1.00 41.34 189 GLY A O 1
ATOM 1426 N N . ARG A 1 190 ? 32.275 21.408 22.704 1.00 46.59 190 ARG A N 1
ATOM 1427 C CA . ARG A 1 190 ? 32.278 22.569 21.791 1.00 46.59 190 ARG A CA 1
ATOM 1428 C C . ARG A 1 190 ? 33.329 22.675 20.663 1.00 46.59 190 ARG A C 1
ATOM 1430 O O . ARG A 1 190 ? 34.515 22.841 20.920 1.00 46.59 190 ARG A O 1
ATOM 1437 N N . ALA A 1 191 ? 32.821 22.846 19.443 1.00 50.38 191 ALA A N 1
ATOM 1438 C CA . ALA A 1 191 ? 33.185 23.947 18.546 1.00 50.38 191 ALA A CA 1
ATOM 1439 C C . ALA A 1 191 ? 31.909 24.403 17.829 1.00 50.38 191 ALA A C 1
ATOM 1441 O O . ALA A 1 191 ? 31.136 23.507 17.419 1.00 50.38 191 ALA A O 1
#